Protein 3TD9 (pdb70)

InterPro domains:
  IPR028081 Leucine-binding protein domain [PF13458] (21-347)
  IPR028082 Periplasmic binding protein-like I [SSF53822] (21-358)
  IPR051010 Branched-chain amino acid transport protein [PTHR30483] (2-357)

B-factor: mean 24.93, std 7.66, range [11.03, 65.4]

Sequence (344 aa):
VVKIAVILPTGGISAFGRVWEGIQIAHEEEKPTVLGEEVELVLLDTRSEKKTEAANAAARAIDKEKVLAIIGEVASAHSLAIAPIAEENKVPVTPASTNPLVTQGRKFVSRVCFIDPFQGAAAVFAYKNLGAKRVVVFTDVEQDYSVGLSNNFFINNKFTELGGQVKRVFFRSGDQDFSAQLSVASFNNPDAIYITGYYPEIALISRQARQQLGFTGYILAGDGADAPELIEIGGEEAVEGLLFTTHYHPKAASNPVAKKKFVEEVYKEKYGKEPAALNALGYDAYVLLDAIERAGSFDREKIAEEEIRKTRNFNGASGIINIDENGDAIKSVVVNIVKNGSVDFEAVINPDDL

Structure (mmCIF, N/CA/C/O backbone):
data_3TD9
#
_entry.id   3TD9
#
_cell.length_a   86.685
_cell.length_b   91.315
_cell.length_c   90.657
_cell.angle_alpha   90.000
_cell.angle_beta   90.000
_cell.angle_gamma   90.000
#
_symmetry.space_group_name_H-M   'C 2 2 21'
#
loop_
_entity.id
_entity.type
_entity.pdbx_description
1 polymer 'Branched chain amino acid ABC transporter, periplasmic amino acid-binding protein'
2 non-polymer PHENYLALANINE
3 non-polymer 'SULFATE ION'
4 non-polymer 1,2-ETHANEDIOL
5 water water
#
loop_
_atom_site.group_PDB
_atom_site.id
_atom_site.type_symbol
_atom_site.label_atom_id
_atom_site.label_alt_id
_atom_site.label_comp_id
_atom_site.label_asym_id
_atom_site.label_entity_id
_atom_site.label_seq_id
_atom_site.pdbx_PDB_ins_code
_atom_site.Cartn_x
_atom_site.Cartn_y
_atom_site.Cartn_z
_atom_site.occupancy
_atom_site.B_iso_or_equiv
_atom_site.auth_seq_id
_atom_site.auth_comp_id
_atom_site.auth_asym_id
_atom_site.auth_atom_id
_atom_site.pdbx_PDB_model_num
ATOM 1 N N . VAL A 1 16 ? 13.148 43.173 35.851 1.00 41.06 4 VAL A N 1
ATOM 2 C CA . VAL A 1 16 ? 13.163 44.659 35.541 1.00 40.48 4 VAL A CA 1
ATOM 3 C C . VAL A 1 16 ? 13.699 44.826 34.098 1.00 38.71 4 VAL A C 1
ATOM 4 O O . VAL A 1 16 ? 13.480 45.855 33.432 1.00 39.68 4 VAL A O 1
ATOM 6 N N . VAL A 1 17 ? 14.396 43.784 33.646 1.00 36.01 21 VAL A N 1
ATOM 7 C CA . VAL A 1 17 ? 14.915 43.648 32.295 1.00 33.86 21 VAL A CA 1
ATOM 8 C C . VAL A 1 17 ? 13.774 43.216 31.336 1.00 31.87 21 VAL A C 1
ATOM 9 O O . VAL A 1 17 ? 13.208 42.144 31.483 1.00 32.10 21 VAL A O 1
ATOM 13 N N . LYS A 1 18 ? 13.444 44.049 30.362 1.00 30.22 22 LYS A N 1
ATOM 14 C CA . LYS A 1 18 ? 12.339 43.752 29.448 1.00 28.73 22 LYS A CA 1
ATOM 15 C C . LYS A 1 18 ? 12.803 43.411 28.011 1.00 26.19 22 LYS A C 1
ATOM 16 O O . LYS A 1 18 ? 13.580 44.146 27.385 1.00 24.45 22 LYS A O 1
ATOM 22 N N . ILE A 1 19 ? 12.294 42.308 27.480 1.00 23.90 23 ILE A N 1
ATOM 23 C CA . ILE A 1 19 ? 12.584 41.912 26.097 1.00 23.63 23 ILE A CA 1
ATOM 24 C C . ILE A 1 19 ? 11.291 41.885 25.311 1.00 22.56 23 ILE A C 1
ATOM 25 O O . ILE A 1 19 ? 10.406 41.148 25.680 1.00 22.64 23 ILE A O 1
ATOM 30 N N . ALA A 1 20 ? 11.164 42.725 24.276 1.00 21.87 24 ALA A N 1
ATOM 31 C CA . ALA A 1 20 ? 9.970 42.758 23.425 1.00 21.17 24 ALA A CA 1
ATOM 32 C C . ALA A 1 20 ? 9.969 41.529 22.522 1.00 20.93 24 ALA A C 1
ATOM 33 O O . ALA A 1 20 ? 10.989 41.203 21.902 1.00 21.70 24 ALA A O 1
ATOM 35 N N . VAL A 1 21 ? 8.855 40.809 22.503 1.00 19.79 25 VAL A N 1
ATOM 36 C CA . VAL A 1 21 ? 8.701 39.674 21.631 1.00 18.15 25 VAL A CA 1
ATOM 37 C C . VAL A 1 21 ? 7.624 40.095 20.654 1.00 17.74 25 VAL A C 1
ATOM 38 O O . VAL A 1 21 ? 6.461 40.264 21.040 1.00 17.07 25 VAL A O 1
ATOM 42 N N . ILE A 1 22 ? 8.038 40.332 19.405 1.00 16.89 26 ILE A N 1
ATOM 43 C CA . ILE A 1 22 ? 7.193 40.934 18.388 1.00 16.55 26 ILE A CA 1
ATOM 44 C C . ILE A 1 22 ? 6.902 39.912 17.310 1.00 16.89 26 ILE A C 1
ATOM 45 O O . ILE A 1 22 ? 7.804 39.541 16.527 1.00 17.64 26 ILE A O 1
ATOM 50 N N . LEU A 1 23 ? 5.668 39.391 17.325 1.00 16.27 27 LEU A N 1
ATOM 51 C CA . LEU A 1 23 ? 5.295 38.232 16.556 1.00 16.17 27 LEU A CA 1
ATOM 52 C C . LEU A 1 23 ? 3.894 38.353 15.983 1.00 16.07 27 LEU A C 1
ATOM 53 O O . LEU A 1 23 ? 3.035 39.033 16.566 1.00 17.11 27 LEU A O 1
ATOM 58 N N . PRO A 1 24 ? 3.622 37.646 14.860 1.00 16.36 28 PRO A N 1
ATOM 59 C CA . PRO A 1 24 ? 2.261 37.594 14.350 1.00 16.65 28 PRO A CA 1
ATOM 60 C C . PRO A 1 24 ? 1.425 36.527 15.080 1.00 17.00 28 PRO A C 1
ATOM 61 O O . PRO A 1 24 ? 1.393 35.387 14.658 1.00 17.33 28 PRO A O 1
ATOM 73 N N . THR A 1 26 ? -1.881 36.897 15.652 1.00 17.65 30 THR A N 1
ATOM 74 C CA . THR A 1 26 ? -3.127 36.870 14.907 1.00 18.00 30 THR A CA 1
ATOM 75 C C . THR A 1 26 ? -2.898 37.256 13.426 1.00 18.09 30 THR A C 1
ATOM 76 O O . THR A 1 26 ? -1.838 37.757 13.054 1.00 18.58 30 THR A O 1
ATOM 80 N N . GLY A 1 27 ? -3.930 37.038 12.615 1.00 18.76 31 GLY A N 1
ATOM 81 C CA . GLY A 1 27 ? -3.938 37.344 11.201 1.00 18.76 31 GLY A CA 1
ATOM 82 C C . GLY A 1 27 ? -3.423 36.191 10.332 1.00 18.66 31 GLY A C 1
ATOM 83 O O . GLY A 1 27 ? -3.260 35.066 10.814 1.00 19.50 31 GLY A O 1
ATOM 84 N N . GLY A 1 28 ? -3.169 36.508 9.053 1.00 18.73 32 GLY A N 1
ATOM 85 C CA . GLY A 1 28 ? -2.932 35.549 7.981 1.00 18.41 32 GLY A CA 1
ATOM 86 C C . GLY A 1 28 ? -1.808 34.545 8.189 1.00 18.10 32 GLY A C 1
ATOM 87 O O . GLY A 1 28 ? -1.883 33.392 7.680 1.00 18.52 32 GLY A O 1
ATOM 88 N N . ILE A 1 29 ? -0.765 34.942 8.913 1.00 17.19 33 ILE A N 1
ATOM 89 C CA . ILE A 1 29 ? 0.363 34.013 9.197 1.00 16.99 33 ILE A CA 1
ATOM 90 C C . ILE A 1 29 ? 0.536 33.742 10.717 1.00 17.19 33 ILE A C 1
ATOM 91 O O . ILE A 1 29 ? 1.653 33.560 11.210 1.00 17.64 33 ILE A O 1
ATOM 96 N N . SER A 1 30 ? -0.588 33.675 11.428 1.00 16.94 34 SER A N 1
ATOM 97 C CA . SER A 1 30 ? -0.626 33.499 12.875 1.00 17.04 34 SER A CA 1
ATOM 98 C C . SER A 1 30 ? 0.028 32.200 13.361 1.00 16.40 34 SER A C 1
ATOM 99 O O . SER A 1 30 ? 0.504 32.132 14.507 1.00 15.71 34 SER A O 1
ATOM 102 N N . ALA A 1 31 ? 0.079 31.190 12.499 1.00 16.31 35 ALA A N 1
ATOM 103 C CA . ALA A 1 31 ? 0.746 29.907 12.859 1.00 16.66 35 ALA A CA 1
ATOM 104 C C . ALA A 1 31 ? 2.197 30.149 13.198 1.00 17.29 35 ALA A C 1
ATOM 105 O O . ALA A 1 31 ? 2.726 29.527 14.122 1.00 18.84 35 ALA A O 1
ATOM 107 N N . PHE A 1 32 ? 2.832 31.070 12.469 1.00 16.58 36 PHE A N 1
ATOM 108 C CA . PHE A 1 32 ? 4.228 31.413 12.715 1.00 16.39 36 PHE A CA 1
ATOM 109 C C . PHE A 1 32 ? 4.456 31.997 14.098 1.00 16.26 36 PHE A C 1
ATOM 110 O O . PHE A 1 32 ? 5.403 31.620 14.761 1.00 16.04 36 PHE A O 1
ATOM 118 N N . GLY A 1 33 ? 3.607 32.926 14.530 1.00 15.43 37 GLY A N 1
ATOM 119 C CA . GLY A 1 33 ? 3.713 33.487 15.869 1.00 15.61 37 GLY A CA 1
ATOM 120 C C . GLY A 1 33 ? 3.495 32.439 16.955 1.00 15.86 37 GLY A C 1
ATOM 121 O O . GLY A 1 33 ? 4.219 32.363 17.926 1.00 17.03 37 GLY A O 1
ATOM 122 N N . ARG A 1 34 ? 2.525 31.584 16.753 1.00 14.98 38 ARG A N 1
ATOM 123 C CA . ARG A 1 34 ? 2.283 30.515 17.696 1.00 16.63 38 ARG A CA 1
ATOM 124 C C . ARG A 1 34 ? 3.526 29.656 17.856 1.00 15.48 38 ARG A C 1
ATOM 125 O O . ARG A 1 34 ? 3.996 29.383 18.965 1.00 16.07 38 ARG A O 1
ATOM 146 N N . VAL A 1 36 ? 6.796 30.158 17.093 1.00 16.56 40 VAL A N 1
ATOM 147 C CA . VAL A 1 36 ? 7.929 30.827 17.738 1.00 16.66 40 VAL A CA 1
ATOM 148 C C . VAL A 1 36 ? 7.686 31.046 19.237 1.00 16.68 40 VAL A C 1
ATOM 149 O O . VAL A 1 36 ? 8.558 30.802 20.065 1.00 16.90 40 VAL A O 1
ATOM 153 N N . TRP A 1 37 ? 6.476 31.459 19.593 1.00 17.86 41 TRP A N 1
ATOM 154 C CA . TRP A 1 37 ? 6.152 31.752 20.976 1.00 17.30 41 TRP A CA 1
ATOM 155 C C . TRP A 1 37 ? 6.298 30.485 21.845 1.00 17.79 41 TRP A C 1
ATOM 156 O O . TRP A 1 37 ? 6.793 30.547 22.970 1.00 16.56 41 TRP A O 1
ATOM 167 N N . GLU A 1 38 ? 5.829 29.355 21.338 1.00 18.17 42 GLU A N 1
ATOM 168 C CA . GLU A 1 38 ? 5.968 28.100 22.057 1.00 18.23 42 GLU A CA 1
ATOM 169 C C . GLU A 1 38 ? 7.429 27.837 22.388 1.00 18.54 42 GLU A C 1
ATOM 170 O O . GLU A 1 38 ? 7.750 27.460 23.526 1.00 19.76 42 GLU A O 1
ATOM 176 N N . GLY A 1 39 ? 8.331 28.043 21.432 1.00 18.19 43 GLY A N 1
ATOM 177 C CA . GLY A 1 39 ? 9.738 27.846 21.694 1.00 18.42 43 GLY A CA 1
ATOM 178 C C . GLY A 1 39 ? 10.343 28.866 22.649 1.00 19.14 43 GLY A C 1
ATOM 179 O O . GLY A 1 39 ? 11.133 28.499 23.529 1.00 19.90 43 GLY A O 1
ATOM 180 N N . ILE A 1 40 ? 10.001 30.150 22.482 1.00 19.26 44 ILE A N 1
ATOM 181 C CA . ILE A 1 40 ? 10.445 31.206 23.421 1.00 19.05 44 ILE A CA 1
ATOM 182 C C . ILE A 1 40 ? 9.991 30.912 24.869 1.00 20.42 44 ILE A C 1
ATOM 183 O O . ILE A 1 40 ? 10.763 31.052 25.800 1.00 21.17 44 ILE A O 1
ATOM 188 N N . GLN A 1 41 ? 8.746 30.491 25.040 1.00 20.97 45 GLN A N 1
ATOM 189 C CA . GLN A 1 41 ? 8.200 30.162 26.351 1.00 21.93 45 GLN A CA 1
ATOM 190 C C . GLN A 1 41 ? 8.994 29.021 27.031 1.00 22.48 45 GLN A C 1
ATOM 191 O O . GLN A 1 41 ? 9.292 29.121 28.220 1.00 21.88 45 GLN A O 1
ATOM 197 N N . ILE A 1 42 ? 9.309 27.953 26.287 1.00 20.40 46 ILE A N 1
ATOM 198 C CA . ILE A 1 42 ? 10.193 26.898 26.780 1.00 20.12 46 ILE A CA 1
ATOM 199 C C . ILE A 1 42 ? 11.574 27.400 27.206 1.00 19.74 46 ILE A C 1
ATOM 200 O O . ILE A 1 42 ? 12.076 27.034 28.293 1.00 20.08 46 ILE A O 1
ATOM 205 N N . ALA A 1 43 ? 12.200 28.228 26.375 1.00 18.96 47 ALA A N 1
ATOM 206 C CA . ALA A 1 43 ? 13.489 28.821 26.740 1.00 19.12 47 ALA A CA 1
ATOM 207 C C . ALA A 1 43 ? 13.403 29.685 27.997 1.00 19.81 47 ALA A C 1
ATOM 208 O O . ALA A 1 43 ? 14.252 29.587 28.882 1.00 20.07 47 ALA A O 1
ATOM 210 N N . HIS A 1 44 ? 12.392 30.552 28.069 1.00 20.60 48 HIS A N 1
ATOM 211 C CA . HIS A 1 44 ? 12.254 31.448 29.196 1.00 21.56 48 HIS A CA 1
ATOM 212 C C . HIS A 1 44 ? 11.971 30.684 30.519 1.00 22.25 48 HIS A C 1
ATOM 213 O O . HIS A 1 44 ? 12.440 31.114 31.581 1.00 21.74 48 HIS A O 1
ATOM 220 N N . GLU A 1 45 ? 11.235 29.570 30.453 1.00 22.02 49 GLU A N 1
ATOM 221 C CA A GLU A 1 45 ? 10.968 28.772 31.653 0.50 23.19 49 GLU A CA 1
ATOM 222 C CA B GLU A 1 45 ? 10.967 28.749 31.628 0.50 22.89 49 GLU A CA 1
ATOM 223 C C . GLU A 1 45 ? 12.285 28.141 32.109 1.00 23.53 49 GLU A C 1
ATOM 224 O O . GLU A 1 45 ? 12.556 28.045 33.311 1.00 24.42 49 GLU A O 1
ATOM 235 N N . GLU A 1 46 ? 13.103 27.727 31.150 1.00 23.02 50 GLU A N 1
ATOM 236 C CA . GLU A 1 46 ? 14.389 27.124 31.430 1.00 23.95 50 GLU A CA 1
ATOM 237 C C . GLU A 1 46 ? 15.385 28.134 32.007 1.00 23.39 50 GLU A C 1
ATOM 238 O O . GLU A 1 46 ? 16.132 27.787 32.920 1.00 24.91 50 GLU A O 1
ATOM 244 N N . LYS A 1 47 ? 15.387 29.355 31.476 1.00 22.52 51 LYS A N 1
ATOM 245 C CA . LYS A 1 47 ? 16.344 30.410 31.858 1.00 22.31 51 LYS A CA 1
ATOM 246 C C . LYS A 1 47 ? 15.615 31.739 31.992 1.00 22.35 51 LYS A C 1
ATOM 247 O O . LYS A 1 47 ? 15.658 32.582 31.103 1.00 20.50 51 LYS A O 1
ATOM 253 N N . PRO A 1 48 ? 14.916 31.916 33.117 1.00 23.26 52 PRO A N 1
ATOM 254 C CA . PRO A 1 48 ? 14.084 33.098 33.346 1.00 23.51 52 PRO A CA 1
ATOM 255 C C . PRO A 1 48 ? 14.847 34.308 33.846 1.00 23.65 52 PRO A C 1
ATOM 256 O O . PRO A 1 48 ? 14.267 35.369 33.966 1.00 23.11 52 PRO A O 1
ATOM 260 N N . THR A 1 49 ? 16.119 34.147 34.157 1.00 24.48 53 THR A N 1
ATOM 261 C CA . THR A 1 49 ? 16.929 35.251 34.658 1.00 25.33 53 THR A CA 1
ATOM 262 C C . THR A 1 49 ? 18.246 35.360 33.881 1.00 25.70 53 THR A C 1
ATOM 263 O O . THR A 1 49 ? 18.705 34.393 33.274 1.00 25.66 53 THR A O 1
ATOM 267 N N . VAL A 1 50 ? 18.856 36.540 33.921 1.00 26.17 54 VAL A N 1
ATOM 268 C CA . VAL A 1 50 ? 20.154 36.767 33.318 1.00 26.35 54 VAL A CA 1
ATOM 269 C C . VAL A 1 50 ? 20.892 37.842 34.115 1.00 27.26 54 VAL A C 1
ATOM 270 O O . VAL A 1 50 ? 20.318 38.882 34.452 1.00 26.12 54 VAL A O 1
ATOM 274 N N . LEU A 1 51 ? 22.167 37.578 34.386 1.00 28.42 55 LEU A N 1
ATOM 275 C CA . LEU A 1 51 ? 22.991 38.447 35.234 1.00 30.12 55 LEU A CA 1
ATOM 276 C C . LEU A 1 51 ? 22.291 38.695 36.576 1.00 31.09 55 LEU A C 1
ATOM 277 O O . LEU A 1 51 ? 22.388 39.780 37.163 1.00 32.02 55 LEU A O 1
ATOM 282 N N . GLY A 1 52 ? 21.607 37.667 37.072 1.00 31.98 56 GLY A N 1
ATOM 283 C CA . GLY A 1 52 ? 20.959 37.714 38.371 1.00 32.99 56 GLY A CA 1
ATOM 284 C C . GLY A 1 52 ? 19.653 38.492 38.383 1.00 33.33 56 GLY A C 1
ATOM 285 O O . GLY A 1 52 ? 19.078 38.689 39.445 1.00 33.74 56 GLY A O 1
ATOM 286 N N . GLU A 1 53 ? 19.187 38.957 37.224 1.00 32.83 57 GLU A N 1
ATOM 287 C CA . GLU A 1 53 ? 17.955 39.737 37.137 1.00 33.16 57 GLU A CA 1
ATOM 288 C C . GLU A 1 53 ? 16.845 38.976 36.404 1.00 31.66 57 GLU A C 1
ATOM 289 O O . GLU A 1 53 ? 17.095 38.210 35.473 1.00 31.58 57 GLU A O 1
ATOM 295 N N . GLU A 1 54 ? 15.612 39.206 36.813 1.00 31.22 58 GLU A N 1
ATOM 296 C CA . GLU A 1 54 ? 14.454 38.553 36.198 1.00 30.04 58 GLU A CA 1
ATOM 297 C C . GLU A 1 54 ? 14.239 39.135 34.789 1.00 28.27 58 GLU A C 1
ATOM 298 O O . GLU A 1 54 ? 14.309 40.353 34.588 1.00 27.54 58 GLU A O 1
ATOM 301 N N . VAL A 1 55 ? 14.000 38.262 33.814 1.00 26.22 59 VAL A N 1
ATOM 302 C CA . VAL A 1 55 ? 13.723 38.699 32.449 1.00 25.23 59 VAL A CA 1
ATOM 303 C C . VAL A 1 55 ? 12.218 38.717 32.269 1.00 25.33 59 VAL A C 1
ATOM 304 O O . VAL A 1 55 ? 11.555 37.711 32.505 1.00 25.36 59 VAL A O 1
ATOM 308 N N . GLU A 1 56 ? 11.689 39.864 31.861 1.00 25.12 60 GLU A N 1
ATOM 309 C CA . GLU A 1 56 ? 10.292 39.981 31.522 1.00 25.29 60 GLU A CA 1
ATOM 310 C C . GLU A 1 56 ? 10.111 40.037 30.022 1.00 24.40 60 GLU A C 1
ATOM 311 O O . GLU A 1 56 ? 10.741 40.837 29.323 1.00 24.44 60 GLU A O 1
ATOM 317 N N . LEU A 1 57 ? 9.237 39.176 29.528 1.00 23.49 61 LEU A N 1
ATOM 318 C CA . LEU A 1 57 ? 8.867 39.208 28.126 1.00 23.69 61 LEU A CA 1
ATOM 319 C C . LEU A 1 57 ? 7.674 40.130 27.947 1.00 23.35 61 LEU A C 1
ATOM 320 O O . LEU A 1 57 ? 6.720 40.093 28.738 1.00 24.05 61 LEU A O 1
ATOM 325 N N . VAL A 1 58 ? 7.755 40.969 26.928 1.00 23.68 62 VAL A N 1
ATOM 326 C CA . VAL A 1 58 ? 6.677 41.874 26.533 1.00 24.19 62 VAL A CA 1
ATOM 327 C C . VAL A 1 58 ? 6.206 41.381 25.156 1.00 22.70 62 VAL A C 1
ATOM 328 O O . VAL A 1 58 ? 6.860 41.685 24.134 1.00 23.14 62 VAL A O 1
ATOM 332 N N . LEU A 1 59 ? 5.142 40.578 25.130 1.00 21.78 63 LEU A N 1
ATOM 333 C CA . LEU A 1 59 ? 4.583 40.029 23.889 1.00 20.82 63 LEU A CA 1
ATOM 334 C C . LEU A 1 59 ? 3.732 41.111 23.211 1.00 20.83 63 LEU A C 1
ATOM 335 O O . LEU A 1 59 ? 2.807 41.650 23.831 1.00 19.63 63 LEU A O 1
ATOM 340 N N . LEU A 1 60 ? 4.060 41.401 21.959 1.00 19.98 64 LEU A N 1
ATOM 341 C CA . LEU A 1 60 ? 3.392 42.409 21.151 1.00 19.26 64 LEU A CA 1
ATOM 342 C C . LEU A 1 60 ? 2.978 41.758 19.844 1.00 18.42 64 LEU A C 1
ATOM 343 O O . LEU A 1 60 ? 3.819 41.258 19.090 1.00 17.10 64 LEU A O 1
ATOM 348 N N . ASP A 1 61 ? 1.679 41.756 19.578 1.00 17.17 65 ASP A N 1
ATOM 349 C CA . ASP A 1 61 ? 1.111 41.100 18.420 1.00 16.90 65 ASP A CA 1
ATOM 350 C C . ASP A 1 61 ? 1.161 42.029 17.220 1.00 17.63 65 ASP A C 1
ATOM 351 O O . ASP A 1 61 ? 0.587 43.135 17.271 1.00 18.79 65 ASP A O 1
ATOM 356 N N . THR A 1 62 ? 1.752 41.558 16.125 1.00 16.61 66 THR A N 1
ATOM 357 C CA . THR A 1 62 ? 1.828 42.342 14.855 1.00 16.89 66 THR A CA 1
ATOM 358 C C . THR A 1 62 ? 0.587 42.185 13.987 1.00 17.27 66 THR A C 1
ATOM 359 O O . THR A 1 62 ? 0.414 42.900 12.989 1.00 17.15 66 THR A O 1
ATOM 363 N N . ARG A 1 63 ? -0.283 41.249 14.365 1.00 16.29 67 ARG A N 1
ATOM 364 C CA . ARG A 1 63 ? -1.482 40.955 13.598 1.00 16.95 67 ARG A CA 1
ATOM 365 C C . ARG A 1 63 ? -1.185 40.607 12.142 1.00 16.68 67 ARG A C 1
ATOM 366 O O . ARG A 1 63 ? -2.057 40.745 11.297 1.00 16.82 67 ARG A O 1
ATOM 374 N N . SER A 1 64 ? 0.018 40.102 11.852 1.00 16.71 68 SER A N 1
ATOM 375 C CA . SER A 1 64 ? 0.413 39.780 10.482 1.00 17.25 68 SER A CA 1
ATOM 376 C C . SER A 1 64 ? 0.360 41.004 9.545 1.00 18.03 68 SER A C 1
ATOM 377 O O . SER A 1 64 ? 0.144 40.844 8.348 1.00 16.80 68 SER A O 1
ATOM 380 N N . GLU A 1 65 ? 0.583 42.206 10.091 1.00 18.92 69 GLU A N 1
ATOM 381 C CA . GLU A 1 65 ? 0.532 43.450 9.322 1.00 20.06 69 GLU A CA 1
ATOM 382 C C . GLU A 1 65 ? 1.860 44.228 9.423 1.00 19.70 69 GLU A C 1
ATOM 383 O O . GLU A 1 65 ? 2.470 44.311 10.493 1.00 18.75 69 GLU A O 1
ATOM 389 N N . LYS A 1 66 ? 2.284 44.802 8.302 1.00 19.53 70 LYS A N 1
ATOM 390 C CA A LYS A 1 66 ? 3.466 45.656 8.235 0.50 19.98 70 LYS A CA 1
ATOM 391 C CA B LYS A 1 66 ? 3.492 45.628 8.283 0.50 19.80 70 LYS A CA 1
ATOM 392 C C . LYS A 1 66 ? 3.300 46.873 9.170 1.00 19.64 70 LYS A C 1
ATOM 393 O O . LYS A 1 66 ? 4.197 47.197 9.949 1.00 19.36 70 LYS A O 1
ATOM 404 N N . THR A 1 67 ? 2.142 47.555 9.075 1.00 20.16 71 THR A N 1
ATOM 405 C CA . THR A 1 67 ? 1.894 48.786 9.860 1.00 20.85 71 THR A CA 1
ATOM 406 C C . THR A 1 67 ? 1.966 48.481 11.344 1.00 21.17 71 THR A C 1
ATOM 407 O O . THR A 1 67 ? 2.594 49.190 12.093 1.00 21.28 71 THR A O 1
ATOM 411 N N . GLU A 1 68 ? 1.330 47.404 11.764 1.00 20.36 72 GLU A N 1
ATOM 412 C CA . GLU A 1 68 ? 1.294 47.074 13.188 1.00 21.68 72 GLU A CA 1
ATOM 413 C C . GLU A 1 68 ? 2.619 46.502 13.732 1.00 20.23 72 GLU A C 1
ATOM 414 O O . GLU A 1 68 ? 2.936 46.712 14.890 1.00 19.84 72 GLU A O 1
ATOM 420 N N . ALA A 1 69 ? 3.403 45.824 12.890 1.00 18.91 73 ALA A N 1
ATOM 421 C CA . ALA A 1 69 ? 4.753 45.423 13.271 1.00 18.27 73 ALA A CA 1
ATOM 422 C C . ALA A 1 69 ? 5.543 46.683 13.565 1.00 18.83 73 ALA A C 1
ATOM 423 O O . ALA A 1 69 ? 6.225 46.779 14.588 1.00 18.24 73 ALA A O 1
ATOM 425 N N . ALA A 1 70 ? 5.448 47.660 12.654 1.00 19.73 74 ALA A N 1
ATOM 426 C CA . ALA A 1 70 ? 6.187 48.908 12.787 1.00 20.44 74 ALA A CA 1
ATOM 427 C C . ALA A 1 70 ? 5.722 49.618 14.042 1.00 20.98 74 ALA A C 1
ATOM 428 O O . ALA A 1 70 ? 6.541 50.081 14.812 1.00 22.31 74 ALA A O 1
ATOM 430 N N . ASN A 1 71 ? 4.405 49.725 14.228 1.00 20.87 75 ASN A N 1
ATOM 431 C CA . ASN A 1 71 ? 3.855 50.349 15.441 1.00 20.66 75 ASN A CA 1
ATOM 432 C C . ASN A 1 71 ? 4.327 49.684 16.737 1.00 20.58 75 ASN A C 1
ATOM 433 O O . ASN A 1 71 ? 4.716 50.359 17.661 1.00 20.20 75 ASN A O 1
ATOM 438 N N . ALA A 1 72 ? 4.298 48.357 16.774 1.00 20.37 76 ALA A N 1
ATOM 439 C CA . ALA A 1 72 ? 4.738 47.589 17.941 1.00 20.24 76 ALA A CA 1
ATOM 440 C C . ALA A 1 72 ? 6.205 47.891 18.298 1.00 19.82 76 ALA A C 1
ATOM 441 O O . ALA A 1 72 ? 6.545 48.125 19.461 1.00 20.23 76 ALA A O 1
ATOM 443 N N . ALA A 1 73 ? 7.067 47.894 17.301 1.00 19.44 77 ALA A N 1
ATOM 444 C CA . ALA A 1 73 ? 8.484 48.195 17.537 1.00 19.84 77 ALA A CA 1
ATOM 445 C C . ALA A 1 73 ? 8.659 49.643 18.041 1.00 21.69 77 ALA A C 1
ATOM 446 O O . ALA A 1 73 ? 9.440 49.899 18.985 1.00 21.96 77 ALA A O 1
ATOM 448 N N . ALA A 1 74 ? 7.914 50.572 17.437 1.00 21.72 78 ALA A N 1
ATOM 449 C CA . ALA A 1 74 ? 7.984 51.976 17.849 1.00 23.77 78 ALA A CA 1
ATOM 450 C C . ALA A 1 74 ? 7.584 52.075 19.330 1.00 24.08 78 ALA A C 1
ATOM 451 O O . ALA A 1 74 ? 8.275 52.712 20.116 1.00 24.54 78 ALA A O 1
ATOM 453 N N . ARG A 1 75 ? 6.503 51.389 19.719 1.00 25.01 79 ARG A N 1
ATOM 454 C CA . ARG A 1 75 ? 6.035 51.415 21.132 1.00 25.92 79 ARG A CA 1
ATOM 455 C C . ARG A 1 75 ? 6.978 50.693 22.106 1.00 25.29 79 ARG A C 1
ATOM 456 O O . ARG A 1 75 ? 7.201 51.154 23.220 1.00 26.07 79 ARG A O 1
ATOM 464 N N . ALA A 1 76 ? 7.521 49.573 21.686 1.00 24.12 80 ALA A N 1
ATOM 465 C CA . ALA A 1 76 ? 8.504 48.829 22.480 1.00 25.04 80 ALA A CA 1
ATOM 466 C C . ALA A 1 76 ? 9.689 49.715 22.853 1.00 25.82 80 ALA A C 1
ATOM 467 O O . ALA A 1 76 ? 10.186 49.665 23.972 1.00 26.99 80 ALA A O 1
ATOM 469 N N . ILE A 1 77 ? 10.132 50.516 21.905 1.00 26.40 81 ILE A N 1
ATOM 470 C CA . ILE A 1 77 ? 11.271 51.381 22.133 1.00 28.08 81 ILE A CA 1
ATOM 471 C C . ILE A 1 77 ? 10.847 52.667 22.833 1.00 29.85 81 ILE A C 1
ATOM 472 O O . ILE A 1 77 ? 11.416 52.994 23.857 1.00 30.48 81 ILE A O 1
ATOM 477 N N . ASP A 1 78 ? 9.812 53.356 22.339 1.00 30.81 82 ASP A N 1
ATOM 478 C CA . ASP A 1 78 ? 9.453 54.681 22.893 1.00 32.34 82 ASP A CA 1
ATOM 479 C C . ASP A 1 78 ? 8.792 54.622 24.263 1.00 32.18 82 ASP A C 1
ATOM 480 O O . ASP A 1 78 ? 9.037 55.458 25.098 1.00 32.96 82 ASP A O 1
ATOM 485 N N . LYS A 1 79 ? 7.918 53.652 24.455 1.00 31.32 83 LYS A N 1
ATOM 486 C CA . LYS A 1 79 ? 7.072 53.558 25.623 1.00 32.17 83 LYS A CA 1
ATOM 487 C C . LYS A 1 79 ? 7.575 52.502 26.594 1.00 31.14 83 LYS A C 1
ATOM 488 O O . LYS A 1 79 ? 7.679 52.769 27.779 1.00 30.49 83 LYS A O 1
ATOM 494 N N . GLU A 1 80 ? 7.879 51.297 26.111 1.00 30.21 84 GLU A N 1
ATOM 495 C CA . GLU A 1 80 ? 8.217 50.203 27.022 1.00 30.07 84 GLU A CA 1
ATOM 496 C C . GLU A 1 80 ? 9.672 50.198 27.468 1.00 30.49 84 GLU A C 1
ATOM 497 O O . GLU A 1 80 ? 10.014 49.541 28.447 1.00 30.67 84 GLU A O 1
ATOM 503 N N . LYS A 1 81 ? 10.523 50.896 26.718 1.00 30.65 85 LYS A N 1
ATOM 504 C CA . LYS A 1 81 ? 11.957 51.045 27.023 1.00 31.12 85 LYS A CA 1
ATOM 505 C C . LYS A 1 81 ? 12.666 49.719 27.094 1.00 28.81 85 LYS A C 1
ATOM 506 O O . LYS A 1 81 ? 13.456 49.499 28.003 1.00 28.63 85 LYS A O 1
ATOM 512 N N . VAL A 1 82 ? 12.394 48.839 26.138 1.00 25.99 86 VAL A N 1
ATOM 513 C CA . VAL A 1 82 ? 12.943 47.488 26.232 1.00 24.09 86 VAL A CA 1
ATOM 514 C C . VAL A 1 82 ? 14.463 47.461 26.047 1.00 24.39 86 VAL A C 1
ATOM 515 O O . VAL A 1 82 ? 15.047 48.353 25.418 1.00 24.20 86 VAL A O 1
ATOM 519 N N . LEU A 1 83 ? 15.090 46.426 26.586 1.00 23.04 87 LEU A N 1
ATOM 520 C CA . LEU A 1 83 ? 16.525 46.217 26.375 1.00 24.15 87 LEU A CA 1
ATOM 521 C C . LEU A 1 83 ? 16.805 45.669 24.959 1.00 23.38 87 LEU A C 1
ATOM 522 O O . LEU A 1 83 ? 17.813 45.985 24.345 1.00 23.60 87 LEU A O 1
ATOM 527 N N . ALA A 1 84 ? 15.932 44.781 24.478 1.00 21.84 88 ALA A N 1
ATOM 528 C CA . ALA A 1 84 ? 16.164 44.069 23.253 1.00 20.27 88 ALA A CA 1
ATOM 529 C C . ALA A 1 84 ? 14.826 43.618 22.671 1.00 19.54 88 ALA A C 1
ATOM 530 O O . ALA A 1 84 ? 13.782 43.696 23.329 1.00 19.07 88 ALA A O 1
ATOM 532 N N . ILE A 1 85 ? 14.873 43.193 21.412 1.00 18.30 89 ILE A N 1
ATOM 533 C CA . ILE A 1 85 ? 13.708 42.741 20.673 1.00 18.20 89 ILE A CA 1
ATOM 534 C C . ILE A 1 85 ? 14.001 41.366 20.098 1.00 17.09 89 ILE A C 1
ATOM 535 O O . ILE A 1 85 ? 15.074 41.143 19.550 1.00 18.39 89 ILE A O 1
ATOM 540 N N . ILE A 1 86 ? 13.074 40.445 20.275 1.00 17.47 90 ILE A N 1
ATOM 541 C CA . ILE A 1 86 ? 13.073 39.173 19.526 1.00 17.31 90 ILE A CA 1
ATOM 542 C C . ILE A 1 86 ? 11.899 39.234 18.571 1.00 17.77 90 ILE A C 1
ATOM 543 O O . ILE A 1 86 ? 10.781 39.453 18.998 1.00 17.68 90 ILE A O 1
ATOM 548 N N . GLY A 1 87 ? 12.178 39.063 17.280 1.00 18.75 91 GLY A N 1
ATOM 549 C CA . GLY A 1 87 ? 11.178 39.103 16.225 1.00 18.96 91 GLY A CA 1
ATOM 550 C C . GLY A 1 87 ? 11.759 39.696 14.953 1.00 19.62 91 GLY A C 1
ATOM 551 O O . GLY A 1 87 ? 12.947 40.029 14.940 1.00 18.52 91 GLY A O 1
ATOM 552 N N . GLU A 1 88 ? 10.976 39.800 13.863 1.00 19.47 92 GLU A N 1
ATOM 553 C CA . GLU A 1 88 ? 9.705 39.139 13.685 1.00 19.40 92 GLU A CA 1
ATOM 554 C C . GLU A 1 88 ? 9.978 37.816 12.970 1.00 19.64 92 GLU A C 1
ATOM 555 O O . GLU A 1 88 ? 11.049 37.195 13.199 1.00 20.62 92 GLU A O 1
ATOM 561 N N . VAL A 1 89 ? 9.008 37.325 12.185 1.00 18.55 93 VAL A N 1
ATOM 562 C CA . VAL A 1 89 ? 9.180 36.088 11.410 1.00 18.02 93 VAL A CA 1
ATOM 563 C C . VAL A 1 89 ? 9.199 36.400 9.929 1.00 17.32 93 VAL A C 1
ATOM 564 O O . VAL A 1 89 ? 10.166 36.045 9.249 1.00 15.67 93 VAL A O 1
ATOM 568 N N . ALA A 1 90 ? 8.141 37.046 9.419 1.00 17.02 94 ALA A N 1
ATOM 569 C CA . ALA A 1 90 ? 8.124 37.466 8.025 1.00 16.74 94 ALA A CA 1
ATOM 570 C C . ALA A 1 90 ? 9.173 38.548 7.781 1.00 16.89 94 ALA A C 1
ATOM 571 O O . ALA A 1 90 ? 9.235 39.549 8.501 1.00 16.98 94 ALA A O 1
ATOM 573 N N . SER A 1 91 ? 9.992 38.354 6.747 1.00 16.46 95 SER A N 1
ATOM 574 C CA . SER A 1 91 ? 11.011 39.325 6.399 1.00 16.41 95 SER A CA 1
ATOM 575 C C . SER A 1 91 ? 10.448 40.727 6.190 1.00 16.75 95 SER A C 1
ATOM 576 O O . SER A 1 91 ? 11.048 41.715 6.649 1.00 17.11 95 SER A O 1
ATOM 579 N N . ALA A 1 92 ? 9.301 40.840 5.521 1.00 16.95 96 ALA A N 1
ATOM 580 C CA . ALA A 1 92 ? 8.661 42.149 5.397 1.00 17.46 96 ALA A CA 1
ATOM 581 C C . ALA A 1 92 ? 8.468 42.807 6.759 1.00 17.97 96 ALA A C 1
ATOM 582 O O . ALA A 1 92 ? 8.689 44.002 6.893 1.00 17.22 96 ALA A O 1
ATOM 584 N N . HIS A 1 93 ? 8.042 42.039 7.760 1.00 17.49 97 HIS A N 1
ATOM 585 C CA . HIS A 1 93 ? 7.751 42.615 9.085 1.00 17.24 97 HIS A CA 1
ATOM 586 C C . HIS A 1 93 ? 9.061 42.921 9.840 1.00 17.55 97 HIS A C 1
ATOM 587 O O . HIS A 1 93 ? 9.171 43.960 10.483 1.00 17.76 97 HIS A O 1
ATOM 594 N N . SER A 1 94 ? 10.066 42.051 9.704 1.00 17.37 98 SER A N 1
ATOM 595 C CA . SER A 1 94 ? 11.389 42.309 10.312 1.00 17.84 98 SER A CA 1
ATOM 596 C C . SER A 1 94 ? 12.038 43.503 9.658 1.00 18.57 98 SER A C 1
ATOM 597 O O . SER A 1 94 ? 12.730 44.279 10.318 1.00 18.78 98 SER A O 1
ATOM 600 N N . LEU A 1 95 ? 11.823 43.670 8.359 1.00 19.37 99 LEU A N 1
ATOM 601 C CA . LEU A 1 95 ? 12.338 44.864 7.641 1.00 19.92 99 LEU A CA 1
ATOM 602 C C . LEU A 1 95 ? 11.652 46.150 8.055 1.00 20.97 99 LEU A C 1
ATOM 603 O O . LEU A 1 95 ? 12.249 47.213 7.935 1.00 21.37 99 LEU A O 1
ATOM 608 N N . ALA A 1 96 ? 10.397 46.075 8.499 1.00 21.16 100 ALA A N 1
ATOM 609 C CA . ALA A 1 96 ? 9.683 47.254 8.997 1.00 21.47 100 ALA A CA 1
ATOM 610 C C . ALA A 1 96 ? 10.284 47.679 10.315 1.00 22.11 100 ALA A C 1
ATOM 611 O O . ALA A 1 96 ? 10.410 48.888 10.605 1.00 22.22 100 ALA A O 1
ATOM 613 N N . ILE A 1 97 ? 10.716 46.708 11.116 1.00 20.88 101 ILE A N 1
ATOM 614 C CA . ILE A 1 97 ? 11.188 47.057 12.454 1.00 21.22 101 ILE A CA 1
ATOM 615 C C . ILE A 1 97 ? 12.691 47.179 12.642 1.00 20.02 101 ILE A C 1
ATOM 616 O O . ILE A 1 97 ? 13.133 47.914 13.544 1.00 18.85 101 ILE A O 1
ATOM 621 N N . ALA A 1 98 ? 13.480 46.478 11.826 1.00 19.09 102 ALA A N 1
ATOM 622 C CA . ALA A 1 98 ? 14.966 46.548 11.915 1.00 19.31 102 ALA A CA 1
ATOM 623 C C . ALA A 1 98 ? 15.483 47.993 11.896 1.00 20.26 102 ALA A C 1
ATOM 624 O O . ALA A 1 98 ? 16.324 48.343 12.682 1.00 19.61 102 ALA A O 1
ATOM 626 N N . PRO A 1 99 ? 14.937 48.861 11.028 1.00 22.03 103 PRO A N 1
ATOM 627 C CA . PRO A 1 99 ? 15.489 50.226 11.103 1.00 22.55 103 PRO A CA 1
ATOM 628 C C . PRO A 1 99 ? 15.184 50.918 12.414 1.00 22.80 103 PRO A C 1
ATOM 629 O O . PRO A 1 99 ? 15.993 51.719 12.883 1.00 22.83 103 PRO A O 1
ATOM 633 N N . ILE A 1 100 ? 14.037 50.600 13.015 1.00 22.17 104 ILE A N 1
ATOM 634 C CA . ILE A 1 100 ? 13.652 51.202 14.281 1.00 22.29 104 ILE A CA 1
ATOM 635 C C . ILE A 1 100 ? 14.586 50.770 15.424 1.00 21.78 104 ILE A C 1
ATOM 636 O O . ILE A 1 100 ? 14.949 51.576 16.308 1.00 22.30 104 ILE A O 1
ATOM 641 N N . ALA A 1 101 ? 14.934 49.488 15.420 1.00 19.70 105 ALA A N 1
ATOM 642 C CA . ALA A 1 101 ? 15.869 48.910 16.371 1.00 19.52 105 ALA A CA 1
ATOM 643 C C . ALA A 1 101 ? 17.230 49.577 16.178 1.00 19.88 105 ALA A C 1
ATOM 644 O O . ALA A 1 101 ? 17.826 50.030 17.151 1.00 21.46 105 ALA A O 1
ATOM 646 N N . GLU A 1 102 ? 17.695 49.672 14.941 1.00 20.47 106 GLU A N 1
ATOM 647 C CA . GLU A 1 102 ? 19.034 50.223 14.653 1.00 21.46 106 GLU A CA 1
ATOM 648 C C . GLU A 1 102 ? 19.164 51.683 15.047 1.00 22.96 106 GLU A C 1
ATOM 649 O O . GLU A 1 102 ? 20.151 52.074 15.651 1.00 22.68 106 GLU A O 1
ATOM 655 N N . GLU A 1 103 ? 18.161 52.487 14.690 1.00 23.64 107 GLU A N 1
ATOM 656 C CA . GLU A 1 103 ? 18.166 53.933 14.961 1.00 24.82 107 GLU A CA 1
ATOM 657 C C . GLU A 1 103 ? 18.247 54.196 16.441 1.00 24.70 107 GLU A C 1
ATOM 658 O O . GLU A 1 103 ? 18.802 55.195 16.877 1.00 24.72 107 GLU A O 1
ATOM 664 N N . ASN A 1 104 ? 17.637 53.314 17.223 1.00 23.81 108 ASN A N 1
ATOM 665 C CA . ASN A 1 104 ? 17.602 53.458 18.664 1.00 24.28 108 ASN A CA 1
ATOM 666 C C . ASN A 1 104 ? 18.605 52.561 19.404 1.00 23.69 108 ASN A C 1
ATOM 667 O O . ASN A 1 104 ? 18.594 52.508 20.626 1.00 23.97 108 ASN A O 1
ATOM 672 N N . LYS A 1 105 ? 19.509 51.922 18.673 1.00 23.74 109 LYS A N 1
ATOM 673 C CA . LYS A 1 105 ? 20.558 51.066 19.283 1.00 24.26 109 LYS A CA 1
ATOM 674 C C . LYS A 1 105 ? 19.981 50.036 20.235 1.00 23.09 109 LYS A C 1
ATOM 675 O O . LYS A 1 105 ? 20.429 49.888 21.374 1.00 23.87 109 LYS A O 1
ATOM 681 N N . VAL A 1 106 ? 18.948 49.342 19.782 1.00 22.58 110 VAL A N 1
ATOM 682 C CA . VAL A 1 106 ? 18.312 48.329 20.583 1.00 21.20 110 VAL A CA 1
ATOM 683 C C . VAL A 1 106 ? 18.609 47.002 19.886 1.00 20.89 110 VAL A C 1
ATOM 684 O O . VAL A 1 106 ? 18.244 46.810 18.726 1.00 20.79 110 VAL A O 1
ATOM 688 N N . PRO A 1 107 ? 19.290 46.088 20.581 1.00 21.14 111 PRO A N 1
ATOM 689 C CA . PRO A 1 107 ? 19.652 44.826 19.932 1.00 20.63 111 PRO A CA 1
ATOM 690 C C . PRO A 1 107 ? 18.401 44.057 19.515 1.00 20.01 111 PRO A C 1
ATOM 691 O O . PRO A 1 107 ? 17.429 44.015 20.278 1.00 19.51 111 PRO A O 1
ATOM 703 N N . VAL A 1 109 ? 17.136 40.286 17.579 1.00 18.15 113 VAL A N 1
ATOM 704 C CA . VAL A 1 109 ? 17.448 38.993 17.039 1.00 17.54 113 VAL A CA 1
ATOM 705 C C . VAL A 1 109 ? 16.164 38.434 16.429 1.00 16.72 113 VAL A C 1
ATOM 706 O O . VAL A 1 109 ? 15.157 38.198 17.133 1.00 15.47 113 VAL A O 1
ATOM 710 N N . THR A 1 110 ? 16.175 38.257 15.114 1.00 16.97 114 THR A N 1
ATOM 711 C CA . THR A 1 110 ? 15.066 37.556 14.472 1.00 16.66 114 THR A CA 1
ATOM 712 C C . THR A 1 110 ? 15.312 36.034 14.532 1.00 17.12 114 THR A C 1
ATOM 713 O O . THR A 1 110 ? 16.404 35.563 14.207 1.00 17.86 114 THR A O 1
ATOM 717 N N . PRO A 1 111 ? 14.305 35.267 14.960 1.00 16.97 115 PRO A N 1
ATOM 718 C CA . PRO A 1 111 ? 14.458 33.816 14.903 1.00 16.93 115 PRO A CA 1
ATOM 719 C C . PRO A 1 111 ? 14.501 33.232 13.497 1.00 16.31 115 PRO A C 1
ATOM 720 O O . PRO A 1 111 ? 15.103 32.153 13.289 1.00 16.55 115 PRO A O 1
ATOM 724 N N . ALA A 1 112 ? 13.897 33.903 12.525 1.00 15.63 116 ALA A N 1
ATOM 725 C CA . ALA A 1 112 ? 13.474 33.190 11.307 1.00 16.17 116 ALA A CA 1
ATOM 726 C C . ALA A 1 112 ? 13.410 33.996 9.997 1.00 16.01 116 ALA A C 1
ATOM 727 O O . ALA A 1 112 ? 13.161 33.405 8.933 1.00 15.87 116 ALA A O 1
ATOM 729 N N . SER A 1 113 ? 13.584 35.316 10.052 1.00 15.59 117 SER A N 1
ATOM 730 C CA . SER A 1 113 ? 13.656 36.108 8.807 1.00 15.37 117 SER A CA 1
ATOM 731 C C . SER A 1 113 ? 14.949 35.797 8.077 1.00 16.34 117 SER A C 1
ATOM 732 O O . SER A 1 113 ? 16.045 35.827 8.660 1.00 17.08 117 SER A O 1
ATOM 735 N N . THR A 1 114 ? 14.812 35.453 6.793 1.00 16.50 118 THR A N 1
ATOM 736 C CA . THR A 1 114 ? 15.903 34.980 5.968 1.00 15.43 118 THR A CA 1
ATOM 737 C C . THR A 1 114 ? 16.375 35.994 4.920 1.00 15.87 118 THR A C 1
ATOM 738 O O . THR A 1 114 ? 17.389 35.773 4.281 1.00 16.53 118 THR A O 1
ATOM 742 N N . ASN A 1 115 ? 15.648 37.092 4.703 1.00 16.53 119 ASN A N 1
ATOM 743 C CA . ASN A 1 115 ? 16.047 38.034 3.679 1.00 17.12 119 ASN A CA 1
ATOM 744 C C . ASN A 1 115 ? 17.327 38.760 4.125 1.00 17.96 119 ASN A C 1
ATOM 745 O O . ASN A 1 115 ? 17.399 39.211 5.265 1.00 17.04 119 ASN A O 1
ATOM 750 N N . PRO A 1 116 ? 18.341 38.840 3.240 1.00 19.65 120 PRO A N 1
ATOM 751 C CA . PRO A 1 116 ? 19.623 39.429 3.651 1.00 20.71 120 PRO A CA 1
ATOM 752 C C . PRO A 1 116 ? 19.548 40.836 4.185 1.00 19.91 120 PRO A C 1
ATOM 753 O O . PRO A 1 116 ? 20.367 41.224 5.018 1.00 20.35 120 PRO A O 1
ATOM 757 N N . LEU A 1 117 ? 18.601 41.602 3.670 1.00 20.52 121 LEU A N 1
ATOM 758 C CA . LEU A 1 117 ? 18.513 43.029 3.933 1.00 20.93 121 LEU A CA 1
ATOM 759 C C . LEU A 1 117 ? 18.108 43.336 5.374 1.00 20.26 121 LEU A C 1
ATOM 760 O O . LEU A 1 117 ? 18.298 44.461 5.850 1.00 19.02 121 LEU A O 1
ATOM 765 N N . VAL A 1 118 ? 17.563 42.342 6.080 1.00 18.57 122 VAL A N 1
ATOM 766 C CA . VAL A 1 118 ? 17.232 42.529 7.496 1.00 18.59 122 VAL A CA 1
ATOM 767 C C . VAL A 1 118 ? 18.467 43.014 8.286 1.00 19.08 122 VAL A C 1
ATOM 768 O O . VAL A 1 118 ? 18.368 43.964 9.053 1.00 19.46 122 VAL A O 1
ATOM 772 N N . THR A 1 119 ? 19.614 42.376 8.075 1.00 18.45 123 THR A N 1
ATOM 773 C CA . THR A 1 119 ? 20.831 42.670 8.845 1.00 19.50 123 THR A CA 1
ATOM 774 C C . THR A 1 119 ? 21.854 43.540 8.088 1.00 21.30 123 THR A C 1
ATOM 775 O O . THR A 1 119 ? 22.737 44.118 8.687 1.00 21.55 123 THR A O 1
ATOM 779 N N . GLN A 1 120 ? 21.733 43.612 6.779 1.00 23.23 124 GLN A N 1
ATOM 780 C CA . GLN A 1 120 ? 22.758 44.226 5.943 1.00 26.19 124 GLN A CA 1
ATOM 781 C C . GLN A 1 120 ? 22.911 45.690 6.268 1.00 26.63 124 GLN A C 1
ATOM 782 O O . GLN A 1 120 ? 21.928 46.424 6.357 1.00 25.55 124 GLN A O 1
ATOM 788 N N . GLY A 1 121 ? 24.149 46.092 6.539 1.00 27.89 125 GLY A N 1
ATOM 789 C CA . GLY A 1 121 ? 24.452 47.488 6.843 1.00 28.67 125 GLY A CA 1
ATOM 790 C C . GLY A 1 121 ? 24.050 47.916 8.252 1.00 28.84 125 GLY A C 1
ATOM 791 O O . GLY A 1 121 ? 24.043 49.089 8.539 1.00 29.92 125 GLY A O 1
ATOM 792 N N . ARG A 1 122 ? 23.679 46.973 9.125 1.00 27.76 126 ARG A N 1
ATOM 793 C CA . ARG A 1 122 ? 23.240 47.293 10.485 1.00 26.54 126 ARG A CA 1
ATOM 794 C C . ARG A 1 122 ? 24.185 46.643 11.489 1.00 25.93 126 ARG A C 1
ATOM 795 O O . ARG A 1 122 ? 24.807 45.642 11.171 1.00 25.45 126 ARG A O 1
ATOM 803 N N . LYS A 1 123 ? 24.309 47.223 12.684 1.00 25.63 127 LYS A N 1
ATOM 804 C CA . LYS A 1 123 ? 25.103 46.627 13.757 1.00 25.75 127 LYS A CA 1
ATOM 805 C C . LYS A 1 123 ? 24.286 45.947 14.831 1.00 23.94 127 LYS A C 1
ATOM 806 O O . LYS A 1 123 ? 24.827 45.107 15.536 1.00 23.29 127 LYS A O 1
ATOM 812 N N . PHE A 1 124 ? 23.027 46.366 15.009 1.00 21.77 128 PHE A N 1
ATOM 813 C CA . PHE A 1 124 ? 22.229 45.934 16.149 1.00 21.24 128 PHE A CA 1
ATOM 814 C C . PHE A 1 124 ? 21.256 44.783 15.846 1.00 19.23 128 PHE A C 1
ATOM 815 O O . PHE A 1 124 ? 20.612 44.275 16.748 1.00 20.17 128 PHE A O 1
ATOM 823 N N . VAL A 1 125 ? 21.170 44.360 14.594 1.00 17.98 129 VAL A N 1
ATOM 824 C CA . VAL A 1 125 ? 20.143 43.427 14.136 1.00 17.24 129 VAL A CA 1
ATOM 825 C C . VAL A 1 125 ? 20.813 42.168 13.612 1.00 17.80 129 VAL A C 1
ATOM 826 O O . VAL A 1 125 ? 21.678 42.228 12.745 1.00 18.44 129 VAL A O 1
ATOM 830 N N . SER A 1 126 ? 20.430 41.014 14.150 1.00 17.75 130 SER A N 1
ATOM 831 C CA . SER A 1 126 ? 21.075 39.779 13.782 1.00 17.34 130 SER A CA 1
ATOM 832 C C . SER A 1 126 ? 20.011 38.690 13.692 1.00 16.19 130 SER A C 1
ATOM 833 O O . SER A 1 126 ? 18.844 38.908 14.043 1.00 15.44 130 SER A O 1
ATOM 836 N N . ARG A 1 127 ? 20.411 37.522 13.226 1.00 15.95 131 ARG A N 1
ATOM 837 C CA . ARG A 1 127 ? 19.492 36.417 13.104 1.00 15.98 131 ARG A CA 1
ATOM 838 C C . ARG A 1 127 ? 20.155 35.125 13.533 1.00 16.70 131 ARG A C 1
ATOM 839 O O . ARG A 1 127 ? 21.388 35.045 13.532 1.00 17.94 131 ARG A O 1
ATOM 847 N N . VAL A 1 128 ? 19.344 34.120 13.876 1.00 16.36 132 VAL A N 1
ATOM 848 C CA . VAL A 1 128 ? 19.879 32.781 14.233 1.00 16.74 132 VAL A CA 1
ATOM 849 C C . VAL A 1 128 ? 19.710 31.733 13.132 1.00 17.54 132 VAL A C 1
ATOM 850 O O . VAL A 1 128 ? 19.941 30.544 13.360 1.00 18.82 132 VAL A O 1
ATOM 854 N N . CYS A 1 129 ? 19.319 32.178 11.941 1.00 17.71 133 CYS A N 1
ATOM 855 C CA . CYS A 1 129 ? 19.022 31.306 10.804 1.00 17.77 133 CYS A CA 1
ATOM 856 C C . CYS A 1 129 ? 19.864 31.707 9.587 1.00 18.24 133 CYS A C 1
ATOM 857 O O . CYS A 1 129 ? 20.528 32.737 9.606 1.00 18.01 133 CYS A O 1
ATOM 860 N N . PHE A 1 130 ? 19.842 30.865 8.551 1.00 17.95 134 PHE A N 1
ATOM 861 C CA . PHE A 1 130 ? 20.459 31.174 7.269 1.00 17.69 134 PHE A CA 1
ATOM 862 C C . PHE A 1 130 ? 19.813 32.327 6.538 1.00 17.86 134 PHE A C 1
ATOM 863 O O . PHE A 1 130 ? 18.794 32.863 6.990 1.00 18.17 134 PHE A O 1
ATOM 871 N N . ILE A 1 131 ? 20.423 32.729 5.415 1.00 17.84 135 ILE A N 1
ATOM 872 C CA . ILE A 1 131 ? 19.851 33.744 4.541 1.00 17.69 135 ILE A CA 1
ATOM 873 C C . ILE A 1 131 ? 19.505 33.183 3.158 1.00 17.57 135 ILE A C 1
ATOM 874 O O . ILE A 1 131 ? 19.930 32.075 2.786 1.00 16.85 135 ILE A O 1
ATOM 879 N N . ASP A 1 132 ? 18.697 33.940 2.422 1.00 17.33 136 ASP A N 1
ATOM 880 C CA . ASP A 1 132 ? 18.069 33.441 1.208 1.00 17.41 136 ASP A CA 1
ATOM 881 C C . ASP A 1 132 ? 18.929 33.183 -0.066 1.00 18.81 136 ASP A C 1
ATOM 882 O O . ASP A 1 132 ? 18.577 32.291 -0.853 1.00 18.75 136 ASP A O 1
ATOM 887 N N . PRO A 1 133 ? 20.043 33.913 -0.262 1.00 18.45 137 PRO A N 1
ATOM 888 C CA . PRO A 1 133 ? 20.942 33.453 -1.303 1.00 19.46 137 PRO A CA 1
ATOM 889 C C . PRO A 1 133 ? 21.233 31.941 -1.183 1.00 18.92 137 PRO A C 1
ATOM 890 O O . PRO A 1 133 ? 21.209 31.231 -2.192 1.00 19.69 137 PRO A O 1
ATOM 894 N N . PHE A 1 134 ? 21.495 31.472 0.038 1.00 18.15 138 PHE A N 1
ATOM 895 C CA . PHE A 1 134 ? 21.688 30.030 0.303 1.00 18.49 138 PHE A CA 1
ATOM 896 C C . PHE A 1 134 ? 20.381 29.231 0.228 1.00 18.09 138 PHE A C 1
ATOM 897 O O . PHE A 1 134 ? 20.327 28.201 -0.445 1.00 18.55 138 PHE A O 1
ATOM 905 N N . GLN A 1 135 ? 19.310 29.694 0.866 1.00 17.97 139 GLN A N 1
ATOM 906 C CA . GLN A 1 135 ? 18.043 28.950 0.789 1.00 18.18 139 GLN A CA 1
ATOM 907 C C . GLN A 1 135 ? 17.583 28.797 -0.661 1.00 17.74 139 GLN A C 1
ATOM 908 O O . GLN A 1 135 ? 17.193 27.720 -1.043 1.00 17.93 139 GLN A O 1
ATOM 914 N N . GLY A 1 136 ? 17.685 29.855 -1.465 1.00 17.48 140 GLY A N 1
ATOM 915 C CA . GLY A 1 136 ? 17.325 29.797 -2.888 1.00 17.93 140 GLY A CA 1
ATOM 916 C C . GLY A 1 136 ? 18.194 28.868 -3.710 1.00 19.08 140 GLY A C 1
ATOM 917 O O . GLY A 1 136 ? 17.693 28.032 -4.467 1.00 19.18 140 GLY A O 1
ATOM 918 N N . ALA A 1 137 ? 19.504 29.021 -3.546 1.00 19.48 141 ALA A N 1
ATOM 919 C CA . ALA A 1 137 ? 20.493 28.244 -4.271 1.00 20.57 141 ALA A CA 1
ATOM 920 C C . ALA A 1 137 ? 20.353 26.760 -3.943 1.00 21.14 141 ALA A C 1
ATOM 921 O O . ALA A 1 137 ? 20.490 25.892 -4.841 1.00 22.43 141 ALA A O 1
ATOM 923 N N . ALA A 1 138 ? 20.038 26.462 -2.689 1.00 20.70 142 ALA A N 1
ATOM 924 C CA . ALA A 1 138 ? 19.945 25.079 -2.224 1.00 20.84 142 ALA A CA 1
ATOM 925 C C . ALA A 1 138 ? 18.800 24.367 -2.939 1.00 21.53 142 ALA A C 1
ATOM 926 O O . ALA A 1 138 ? 18.986 23.250 -3.407 1.00 21.30 142 ALA A O 1
ATOM 936 N N . ALA A 1 140 ? 17.468 25.265 -5.789 1.00 19.20 144 ALA A N 1
ATOM 937 C CA . ALA A 1 140 ? 17.800 25.299 -7.205 1.00 20.42 144 ALA A CA 1
ATOM 938 C C . ALA A 1 140 ? 18.656 24.076 -7.575 1.00 21.65 144 ALA A C 1
ATOM 939 O O . ALA A 1 140 ? 18.369 23.406 -8.553 1.00 21.44 144 ALA A O 1
ATOM 941 N N . VAL A 1 141 ? 19.677 23.809 -6.767 1.00 21.80 145 VAL A N 1
ATOM 942 C CA . VAL A 1 141 ? 20.546 22.646 -6.940 1.00 23.04 145 VAL A CA 1
ATOM 943 C C . VAL A 1 141 ? 19.786 21.344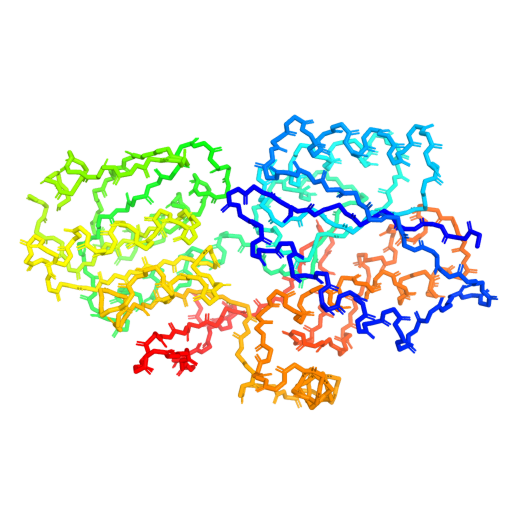 -6.703 1.00 22.63 145 VAL A C 1
ATOM 944 O O . VAL A 1 141 ? 19.878 20.432 -7.516 1.00 23.60 145 VAL A O 1
ATOM 948 N N . PHE A 1 142 ? 19.015 21.280 -5.627 1.00 21.91 146 PHE A N 1
ATOM 949 C CA . PHE A 1 142 ? 18.212 20.096 -5.333 1.00 21.82 146 PHE A CA 1
ATOM 950 C C . PHE A 1 142 ? 17.268 19.757 -6.474 1.00 22.08 146 PHE A C 1
ATOM 951 O O . PHE A 1 142 ? 17.204 18.598 -6.920 1.00 22.52 146 PHE A O 1
ATOM 959 N N . ALA A 1 143 ? 16.567 20.768 -6.981 1.00 21.53 147 ALA A N 1
ATOM 960 C CA . ALA A 1 143 ? 15.601 20.567 -8.058 1.00 21.69 147 ALA A CA 1
ATOM 961 C C . ALA A 1 143 ? 16.281 20.080 -9.330 1.00 22.35 147 ALA A C 1
ATOM 962 O O . ALA A 1 143 ? 15.834 19.109 -9.928 1.00 22.54 147 ALA A O 1
ATOM 964 N N . TYR A 1 144 ? 17.373 20.743 -9.717 1.00 23.23 148 TYR A N 1
ATOM 965 C CA . TYR A 1 144 ? 18.053 20.453 -10.957 1.00 24.68 148 TYR A CA 1
ATOM 966 C C . TYR A 1 144 ? 18.855 19.157 -10.904 1.00 25.88 148 TYR A C 1
ATOM 967 O O . TYR A 1 144 ? 18.774 18.357 -11.833 1.00 25.48 148 TYR A O 1
ATOM 976 N N . LYS A 1 145 ? 19.631 18.986 -9.846 1.00 26.70 149 LYS A N 1
ATOM 977 C CA . LYS A 1 145 ? 20.486 17.821 -9.696 1.00 29.58 149 LYS A CA 1
ATOM 978 C C . LYS A 1 145 ? 19.715 16.650 -9.167 1.00 29.46 149 LYS A C 1
ATOM 979 O O . LYS A 1 145 ? 19.843 15.569 -9.714 1.00 31.56 149 LYS A O 1
ATOM 985 N N . ASN A 1 146 ? 18.922 16.816 -8.117 1.00 28.13 150 ASN A N 1
ATOM 986 C CA . ASN A 1 146 ? 18.302 15.641 -7.475 1.00 28.55 150 ASN A CA 1
ATOM 987 C C . ASN A 1 146 ? 16.965 15.198 -8.056 1.00 28.53 150 ASN A C 1
ATOM 988 O O . ASN A 1 146 ? 16.664 14.007 -8.090 1.00 29.59 150 ASN A O 1
ATOM 993 N N . LEU A 1 147 ? 16.148 16.152 -8.483 1.00 26.53 151 LEU A N 1
ATOM 994 C CA . LEU A 1 147 ? 14.834 15.855 -9.031 1.00 25.66 151 LEU A CA 1
ATOM 995 C C . LEU A 1 147 ? 14.867 15.836 -10.573 1.00 26.26 151 LEU A C 1
ATOM 996 O O . LEU A 1 147 ? 13.909 15.405 -11.200 1.00 26.72 151 LEU A O 1
ATOM 1001 N N . GLY A 1 148 ? 15.958 16.321 -11.171 1.00 25.88 152 GLY A N 1
ATOM 1002 C CA . GLY A 1 148 ? 16.042 16.426 -12.620 1.00 26.45 152 GLY A CA 1
ATOM 1003 C C . GLY A 1 148 ? 15.052 17.413 -13.218 1.00 25.17 152 GLY A C 1
ATOM 1004 O O . GLY A 1 148 ? 14.674 17.280 -14.375 1.00 25.05 152 GLY A O 1
ATOM 1005 N N . ALA A 1 149 ? 14.625 18.395 -12.436 1.00 24.52 153 ALA A N 1
ATOM 1006 C CA . ALA A 1 149 ? 13.771 19.451 -12.955 1.00 24.70 153 ALA A CA 1
ATOM 1007 C C . ALA A 1 149 ? 14.582 20.404 -13.841 1.00 24.79 153 ALA A C 1
ATOM 1008 O O . ALA A 1 149 ? 15.684 20.836 -13.488 1.00 25.92 153 ALA A O 1
ATOM 1010 N N . LYS A 1 150 ? 14.052 20.684 -15.019 1.00 24.28 154 LYS A N 1
ATOM 1011 C CA . LYS A 1 150 ? 14.700 21.587 -15.964 1.00 24.17 154 LYS A CA 1
ATOM 1012 C C . LYS A 1 150 ? 13.825 22.791 -16.319 1.00 23.15 154 LYS A C 1
ATOM 1013 O O . LYS A 1 150 ? 14.336 23.782 -16.805 1.00 23.30 154 LYS A O 1
ATOM 1019 N N . ARG A 1 151 ? 12.531 22.683 -16.097 1.00 22.66 155 ARG A N 1
ATOM 1020 C CA . ARG A 1 151 ? 11.578 23.771 -16.447 1.00 23.54 155 ARG A CA 1
ATOM 1021 C C . ARG A 1 151 ? 10.718 24.055 -15.239 1.00 22.24 155 ARG A C 1
ATOM 1022 O O . ARG A 1 151 ? 9.912 23.212 -14.838 1.00 22.73 155 ARG A O 1
ATOM 1030 N N . VAL A 1 152 ? 10.879 25.235 -14.646 1.00 21.82 156 VAL A N 1
ATOM 1031 C CA . VAL A 1 152 ? 10.203 25.537 -13.405 1.00 20.77 156 VAL A CA 1
ATOM 1032 C C . VAL A 1 152 ? 9.417 26.828 -13.523 1.00 20.83 156 VAL A C 1
ATOM 1033 O O . VAL A 1 152 ? 9.922 27.820 -14.060 1.00 21.68 156 VAL A O 1
ATOM 1037 N N . VAL A 1 153 ? 8.175 26.811 -13.059 1.00 20.12 157 VAL A N 1
ATOM 1038 C CA . VAL A 1 153 ? 7.391 28.037 -12.940 1.00 19.29 157 VAL A CA 1
ATOM 1039 C C . VAL A 1 153 ? 7.472 28.538 -11.494 1.00 18.91 157 VAL A C 1
ATOM 1040 O O . VAL A 1 153 ? 7.101 27.822 -10.563 1.00 20.29 157 VAL A O 1
ATOM 1044 N N . VAL A 1 154 ? 8.008 29.744 -11.313 1.00 18.58 158 VAL A N 1
ATOM 1045 C CA . VAL A 1 154 ? 8.247 30.309 -9.999 1.00 17.49 158 VAL A CA 1
ATOM 1046 C C . VAL A 1 154 ? 7.106 31.281 -9.685 1.00 18.69 158 VAL A C 1
ATOM 1047 O O . VAL A 1 154 ? 6.908 32.252 -10.425 1.00 18.63 158 VAL A O 1
ATOM 1051 N N . PHE A 1 155 ? 6.379 31.006 -8.600 1.00 19.09 159 PHE A N 1
ATOM 1052 C CA . PHE A 1 155 ? 5.229 31.820 -8.135 1.00 19.50 159 PHE A CA 1
ATOM 1053 C C . PHE A 1 155 ? 5.727 32.721 -7.001 1.00 18.89 159 PHE A C 1
ATOM 1054 O O . PHE A 1 155 ? 6.171 32.213 -5.963 1.00 19.16 159 PHE A O 1
ATOM 1062 N N . THR A 1 156 ? 5.659 34.039 -7.205 1.00 18.40 160 THR A N 1
ATOM 1063 C CA . THR A 1 156 ? 6.172 35.042 -6.287 1.00 17.30 160 THR A CA 1
ATOM 1064 C C . THR A 1 156 ? 5.018 35.860 -5.722 1.00 18.43 160 THR A C 1
ATOM 1065 O O . THR A 1 156 ? 4.118 36.307 -6.482 1.00 19.17 160 THR A O 1
ATOM 1069 N N . ASP A 1 157 ? 5.043 36.065 -4.403 1.00 18.10 161 ASP A N 1
ATOM 1070 C CA . ASP A 1 157 ? 4.101 36.932 -3.705 1.00 17.71 161 ASP A CA 1
ATOM 1071 C C . ASP A 1 157 ? 4.694 38.323 -3.689 1.00 18.25 161 ASP A C 1
ATOM 1072 O O . ASP A 1 157 ? 5.643 38.611 -2.941 1.00 16.81 161 ASP A O 1
ATOM 1077 N N . VAL A 1 158 ? 4.130 39.200 -4.512 1.00 18.57 162 VAL A N 1
ATOM 1078 C CA . VAL A 1 158 ? 4.718 40.543 -4.720 1.00 19.34 162 VAL A CA 1
ATOM 1079 C C . VAL A 1 158 ? 4.660 41.434 -3.481 1.00 19.89 162 VAL A C 1
ATOM 1080 O O . VAL A 1 158 ? 5.356 42.462 -3.401 1.00 19.08 162 VAL A O 1
ATOM 1084 N N . GLU A 1 159 ? 3.821 41.055 -2.534 1.00 19.93 163 GLU A N 1
ATOM 1085 C CA . GLU A 1 159 ? 3.656 41.842 -1.317 1.00 21.47 163 GLU A CA 1
ATOM 1086 C C . GLU A 1 159 ? 4.686 41.488 -0.245 1.00 20.49 163 GLU A C 1
ATOM 1087 O O . GLU A 1 159 ? 4.711 42.134 0.790 1.00 20.15 163 GLU A O 1
ATOM 1093 N N . GLN A 1 160 ? 5.481 40.435 -0.452 1.00 19.62 164 GLN A N 1
ATOM 1094 C CA . GLN A 1 160 ? 6.350 39.936 0.608 1.00 18.83 164 GLN A CA 1
ATOM 1095 C C . GLN A 1 160 ? 7.797 39.995 0.174 1.00 18.79 164 GLN A C 1
ATOM 1096 O O . GLN A 1 160 ? 8.193 39.282 -0.756 1.00 18.87 164 GLN A O 1
ATOM 1102 N N . ASP A 1 161 ? 8.586 40.846 0.839 1.00 18.16 165 ASP A N 1
ATOM 1103 C CA . ASP A 1 161 ? 9.985 40.982 0.551 1.00 19.00 165 ASP A CA 1
ATOM 1104 C C . ASP A 1 161 ? 10.660 39.617 0.586 1.00 17.60 165 ASP A C 1
ATOM 1105 O O . ASP A 1 161 ? 11.554 39.344 -0.180 1.00 15.99 165 ASP A O 1
ATOM 1110 N N . TYR A 1 162 ? 10.215 38.740 1.486 1.00 17.12 166 TYR A N 1
ATOM 1111 C CA . TYR A 1 162 ? 10.787 37.407 1.550 1.00 16.58 166 TYR A CA 1
ATOM 1112 C C . TYR A 1 162 ? 10.654 36.659 0.228 1.00 16.50 166 TYR A C 1
ATOM 1113 O O . TYR A 1 162 ? 11.614 36.019 -0.239 1.00 17.39 166 TYR A O 1
ATOM 1122 N N . SER A 1 163 ? 9.456 36.705 -0.340 1.00 16.18 167 SER A N 1
ATOM 1123 C CA . SER A 1 163 ? 9.156 36.004 -1.551 1.00 16.33 167 SER A CA 1
ATOM 1124 C C . SER A 1 163 ? 9.909 36.561 -2.743 1.00 17.01 167 SER A C 1
ATOM 1125 O O . SER A 1 163 ? 10.479 35.808 -3.516 1.00 16.98 167 SER A O 1
ATOM 1128 N N . VAL A 1 164 ? 9.906 37.885 -2.888 1.00 16.74 168 VAL A N 1
ATOM 1129 C CA . VAL A 1 164 ? 10.536 38.517 -4.000 1.00 17.09 168 VAL A CA 1
ATOM 1130 C C . VAL A 1 164 ? 12.042 38.161 -4.028 1.00 17.84 168 VAL A C 1
ATOM 1131 O O . VAL A 1 164 ? 12.605 37.816 -5.087 1.00 18.05 168 VAL A O 1
ATOM 1135 N N . GLY A 1 165 ? 12.663 38.192 -2.859 1.00 16.87 169 GLY A N 1
ATOM 1136 C CA . GLY A 1 165 ? 14.062 37.884 -2.715 1.00 17.59 169 GLY A CA 1
ATOM 1137 C C . GLY A 1 165 ? 14.384 36.436 -2.984 1.00 17.77 169 GLY A C 1
ATOM 1138 O O . GLY A 1 165 ? 15.274 36.174 -3.738 1.00 19.95 169 GLY A O 1
ATOM 1139 N N . LEU A 1 166 ? 13.660 35.509 -2.371 1.00 16.59 170 LEU A N 1
ATOM 1140 C CA . LEU A 1 166 ? 13.932 34.093 -2.525 1.00 17.25 170 LEU A CA 1
ATOM 1141 C C . LEU A 1 166 ? 13.770 33.633 -3.978 1.00 17.41 170 LEU A C 1
ATOM 1142 O O . LEU A 1 166 ? 14.541 32.782 -4.475 1.00 15.84 170 LEU A O 1
ATOM 1147 N N . SER A 1 167 ? 12.724 34.139 -4.628 1.00 17.39 171 SER A N 1
ATOM 1148 C CA . SER A 1 167 ? 12.488 33.836 -6.029 1.00 17.57 171 SER A CA 1
ATOM 1149 C C . SER A 1 167 ? 13.719 34.280 -6.849 1.00 18.19 171 SER A C 1
ATOM 1150 O O . SER A 1 167 ? 14.200 33.503 -7.700 1.00 18.77 171 SER A O 1
ATOM 1153 N N . ASN A 1 168 ? 14.198 35.521 -6.658 1.00 17.19 172 ASN A N 1
ATOM 1154 C CA A ASN A 1 168 ? 15.383 36.034 -7.334 0.60 17.79 172 ASN A CA 1
ATOM 1155 C CA B ASN A 1 168 ? 15.356 35.931 -7.446 0.40 17.80 172 ASN A CA 1
ATOM 1156 C C . ASN A 1 168 ? 16.572 35.086 -7.101 1.00 17.49 172 ASN A C 1
ATOM 1157 O O . ASN A 1 168 ? 17.306 34.742 -8.002 1.00 17.10 172 ASN A O 1
ATOM 1166 N N . PHE A 1 169 ? 16.771 34.701 -5.847 1.00 16.81 173 PHE A N 1
ATOM 1167 C CA . PHE A 1 169 ? 17.978 33.874 -5.535 1.00 17.81 173 PHE A CA 1
ATOM 1168 C C . PHE A 1 169 ? 17.875 32.476 -6.106 1.00 17.68 173 PHE A C 1
ATOM 1169 O O . PHE A 1 169 ? 18.856 31.936 -6.618 1.00 17.87 173 PHE A O 1
ATOM 1177 N N . PHE A 1 170 ? 16.678 31.900 -6.067 1.00 16.48 174 PHE A N 1
ATOM 1178 C CA . PHE A 1 170 ? 16.461 30.607 -6.708 1.00 17.41 174 PHE A CA 1
ATOM 1179 C C . PHE A 1 170 ? 16.725 30.695 -8.217 1.00 18.12 174 PHE A C 1
ATOM 1180 O O . PHE A 1 170 ? 17.452 29.892 -8.790 1.00 17.99 174 PHE A O 1
ATOM 1188 N N . ILE A 1 171 ? 16.150 31.693 -8.853 1.00 18.34 175 ILE A N 1
ATOM 1189 C CA . ILE A 1 171 ? 16.218 31.819 -10.310 1.00 18.85 175 ILE A CA 1
ATOM 1190 C C . ILE A 1 171 ? 17.652 32.049 -10.786 1.00 20.24 175 ILE A C 1
ATOM 1191 O O . ILE A 1 171 ? 18.073 31.452 -11.778 1.00 21.03 175 ILE A O 1
ATOM 1196 N N . ASN A 1 172 ? 18.415 32.887 -10.089 1.00 21.28 176 ASN A N 1
ATOM 1197 C CA A ASN A 1 172 ? 19.812 33.110 -10.444 0.50 21.61 176 ASN A CA 1
ATOM 1198 C CA B ASN A 1 172 ? 19.811 33.109 -10.444 0.50 21.60 176 ASN A CA 1
ATOM 1199 C C . ASN A 1 172 ? 20.567 31.771 -10.503 1.00 22.33 176 ASN A C 1
ATOM 1200 O O . ASN A 1 172 ? 21.256 31.467 -11.477 1.00 22.98 176 ASN A O 1
ATOM 1209 N N . LYS A 1 173 ? 20.446 30.980 -9.450 1.00 20.83 177 LYS A N 1
ATOM 1210 C CA . LYS A 1 173 ? 21.147 29.696 -9.404 1.00 21.78 177 LYS A CA 1
ATOM 1211 C C . LYS A 1 173 ? 20.563 28.655 -10.398 1.00 21.36 177 LYS A C 1
ATOM 1212 O O . LYS A 1 173 ? 21.312 27.963 -11.068 1.00 22.14 177 LYS A O 1
ATOM 1218 N N . PHE A 1 174 ? 19.242 28.527 -10.468 1.00 21.51 178 PHE A N 1
ATOM 1219 C CA . PHE A 1 174 ? 18.614 27.523 -11.334 1.00 21.52 178 PHE A CA 1
ATOM 1220 C C . PHE A 1 174 ? 18.986 27.709 -12.813 1.00 23.38 178 PHE A C 1
ATOM 1221 O O . PHE A 1 174 ? 19.323 26.734 -13.526 1.00 24.93 178 PHE A O 1
ATOM 1229 N N . THR A 1 175 ? 18.953 28.954 -13.262 1.00 24.58 179 THR A N 1
ATOM 1230 C CA . THR A 1 175 ? 19.324 29.301 -14.633 1.00 25.62 179 THR A CA 1
ATOM 1231 C C . THR A 1 175 ? 20.835 29.220 -14.866 1.00 26.51 179 THR A C 1
ATOM 1232 O O . THR A 1 175 ? 21.239 28.804 -15.949 1.00 26.16 179 THR A O 1
ATOM 1236 N N . GLU A 1 176 ? 21.655 29.552 -13.860 1.00 27.22 180 GLU A N 1
ATOM 1237 C CA . GLU A 1 176 ? 23.112 29.350 -13.929 1.00 28.85 180 GLU A CA 1
ATOM 1238 C C . GLU A 1 176 ? 23.445 27.871 -14.165 1.00 28.91 180 GLU A C 1
ATOM 1239 O O . GLU A 1 176 ? 24.405 27.553 -14.840 1.00 30.02 180 GLU A O 1
ATOM 1245 N N . LEU A 1 177 ? 22.645 26.987 -13.607 1.00 28.02 181 LEU A N 1
ATOM 1246 C CA . LEU A 1 177 ? 22.792 25.566 -13.816 1.00 28.26 181 LEU A CA 1
ATOM 1247 C C . LEU A 1 177 ? 22.332 25.112 -15.210 1.00 28.57 181 LEU A C 1
ATOM 1248 O O . LEU A 1 177 ? 22.656 24.012 -15.614 1.00 28.78 181 LEU A O 1
ATOM 1253 N N . GLY A 1 178 ? 21.571 25.950 -15.920 1.00 28.17 182 GLY A N 1
ATOM 1254 C CA . GLY A 1 178 ? 21.064 25.624 -17.252 1.00 28.32 182 GLY A CA 1
ATOM 1255 C C . GLY A 1 178 ? 19.551 25.426 -17.339 1.00 28.07 182 GLY A C 1
ATOM 1256 O O . GLY A 1 178 ? 19.021 25.090 -18.404 1.00 28.68 182 GLY A O 1
ATOM 1257 N N . GLY A 1 179 ? 18.864 25.631 -16.222 1.00 26.52 183 GLY A N 1
ATOM 1258 C CA . GLY A 1 179 ? 17.429 25.473 -16.168 1.00 25.98 183 GLY A CA 1
ATOM 1259 C C . GLY A 1 179 ? 16.709 26.637 -16.800 1.00 25.83 183 GLY A C 1
ATOM 1260 O O . GLY A 1 179 ? 17.283 27.702 -17.058 1.00 26.41 183 GLY A O 1
ATOM 1261 N N . GLN A 1 180 ? 15.435 26.434 -17.060 1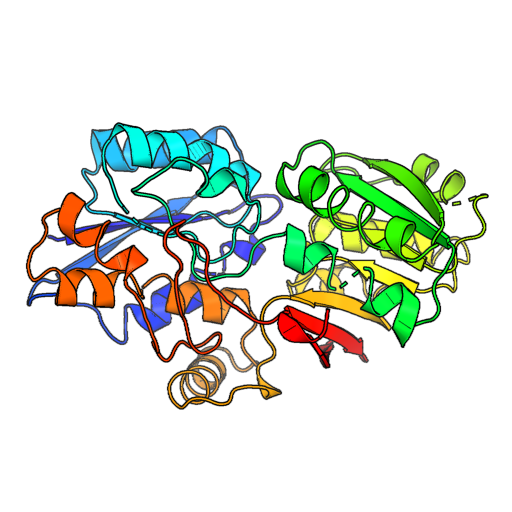.00 25.76 184 GLN A N 1
ATOM 1262 C CA . GLN A 1 180 ? 14.617 27.497 -17.642 1.00 25.67 184 GLN A CA 1
ATOM 1263 C C . GLN A 1 180 ? 13.454 27.784 -16.735 1.00 24.43 184 GLN A C 1
ATOM 1264 O O . GLN A 1 180 ? 12.888 26.874 -16.150 1.00 23.70 184 GLN A O 1
ATOM 1270 N N . VAL A 1 181 ? 13.085 29.057 -16.664 1.00 23.58 185 VAL A N 1
ATOM 1271 C CA . VAL A 1 181 ? 12.077 29.513 -15.742 1.00 23.17 185 VAL A CA 1
ATOM 1272 C C . VAL A 1 181 ? 11.035 30.410 -16.405 1.00 23.24 185 VAL A C 1
ATOM 1273 O O . VAL A 1 181 ? 11.340 31.189 -17.307 1.00 23.56 185 VAL A O 1
ATOM 1277 N N . LYS A 1 182 ? 9.826 30.290 -15.916 1.00 22.30 186 LYS A N 1
ATOM 1278 C CA . LYS A 1 182 ? 8.753 31.226 -16.212 1.00 23.69 186 LYS A CA 1
ATOM 1279 C C . LYS A 1 182 ? 8.286 31.784 -14.869 1.00 22.50 186 LYS A C 1
ATOM 1280 O O . LYS A 1 182 ? 8.126 31.019 -13.908 1.00 21.86 186 LYS A O 1
ATOM 1286 N N . ARG A 1 183 ? 8.054 33.092 -14.818 1.00 21.38 187 ARG A N 1
ATOM 1287 C CA . ARG A 1 183 ? 7.633 33.766 -13.600 1.00 21.17 187 ARG A CA 1
ATOM 1288 C C . ARG A 1 183 ? 6.149 34.165 -13.661 1.00 20.90 187 ARG A C 1
ATOM 1289 O O . ARG A 1 183 ? 5.661 34.682 -14.674 1.00 20.37 187 ARG A O 1
ATOM 1297 N N . VAL A 1 184 ? 5.434 33.886 -12.586 1.00 19.96 188 VAL A N 1
ATOM 1298 C CA . VAL A 1 184 ? 4.081 34.388 -12.380 1.00 19.98 188 VAL A CA 1
ATOM 1299 C C . VAL A 1 184 ? 4.025 35.039 -10.995 1.00 19.47 188 VAL A C 1
ATOM 1300 O O . VAL A 1 184 ? 4.918 34.826 -10.141 1.00 18.89 188 VAL A O 1
ATOM 1304 N N . PHE A 1 185 ? 2.965 35.801 -10.773 1.00 19.68 189 PHE A N 1
ATOM 1305 C CA . PHE A 1 185 ? 2.894 36.708 -9.648 1.00 19.62 189 PHE A CA 1
ATOM 1306 C C . PHE A 1 185 ? 1.519 36.680 -8.987 1.00 20.05 189 PHE A C 1
ATOM 1307 O O . PHE A 1 185 ? 0.500 36.596 -9.671 1.00 22.24 189 PHE A O 1
ATOM 1315 N N . PHE A 1 186 ? 1.501 36.786 -7.659 1.00 19.43 190 PHE A N 1
ATOM 1316 C CA . PHE A 1 186 ? 0.255 36.865 -6.896 1.00 20.63 190 PHE A CA 1
ATOM 1317 C C . PHE A 1 186 ? 0.478 37.748 -5.685 1.00 20.89 190 PHE A C 1
ATOM 1318 O O . PHE A 1 186 ? 1.583 38.210 -5.487 1.00 20.20 190 PHE A O 1
ATOM 1326 N N . ARG A 1 187 ? -0.570 37.928 -4.880 1.00 22.03 191 ARG A N 1
ATOM 1327 C CA . ARG 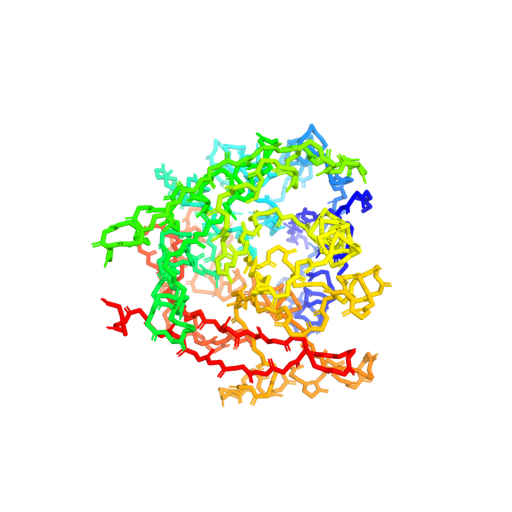A 1 187 ? -0.542 38.689 -3.644 1.00 22.38 191 ARG A CA 1
ATOM 1328 C C . ARG A 1 187 ? -1.003 37.838 -2.465 1.00 21.62 191 ARG A C 1
ATOM 1329 O O . ARG A 1 187 ? -1.853 36.968 -2.627 1.00 21.48 191 ARG A O 1
ATOM 1337 N N . SER A 1 188 ? -0.422 38.097 -1.292 1.00 20.98 192 SER A N 1
ATOM 1338 C CA . SER A 1 188 ? -0.903 37.586 -0.008 1.00 21.64 192 SER A CA 1
ATOM 1339 C C . SER A 1 188 ? -2.405 37.831 0.074 1.00 22.50 192 SER A C 1
ATOM 1340 O O . SER A 1 188 ? -2.847 38.935 -0.215 1.00 20.91 192 SER A O 1
ATOM 1343 N N . GLY A 1 189 ? -3.186 36.825 0.459 1.00 22.64 193 GLY A N 1
ATOM 1344 C CA . GLY A 1 189 ? -4.621 37.007 0.578 1.00 23.64 193 GLY A CA 1
ATOM 1345 C C . GLY A 1 189 ? -5.383 36.466 -0.609 1.00 24.64 193 GLY A C 1
ATOM 1346 O O . GLY A 1 189 ? -6.575 36.229 -0.499 1.00 25.10 193 GLY A O 1
ATOM 1347 N N . ASP A 1 190 ? -4.705 36.234 -1.737 1.00 24.45 194 ASP A N 1
ATOM 1348 C CA . ASP A 1 190 ? -5.390 35.785 -2.956 1.00 25.39 194 ASP A CA 1
ATOM 1349 C C . ASP A 1 190 ? -5.985 34.380 -2.739 1.00 25.66 194 ASP A C 1
ATOM 1350 O O . ASP A 1 190 ? -5.378 33.551 -2.079 1.00 24.17 194 ASP A O 1
ATOM 1355 N N . GLN A 1 191 ? -7.155 34.128 -3.320 1.00 26.82 195 GLN A N 1
ATOM 1356 C CA . GLN A 1 191 ? -7.823 32.819 -3.215 1.00 27.95 195 GLN A CA 1
ATOM 1357 C C . GLN A 1 191 ? -7.855 32.060 -4.537 1.00 27.91 195 GLN A C 1
ATOM 1358 O O . GLN A 1 191 ? -7.976 30.833 -4.550 1.00 27.15 195 GLN A O 1
ATOM 1364 N N . ASP A 1 192 ? -7.739 32.796 -5.645 1.00 27.80 196 ASP A N 1
ATOM 1365 C CA . ASP A 1 192 ? -7.939 32.271 -6.996 1.00 27.81 196 ASP A CA 1
ATOM 1366 C C . ASP A 1 192 ? -6.643 32.459 -7.773 1.00 26.87 196 ASP A C 1
ATOM 1367 O O . ASP A 1 192 ? -6.181 33.586 -8.015 1.00 25.76 196 ASP A O 1
ATOM 1372 N N . PHE A 1 193 ? -6.067 31.342 -8.164 1.00 26.44 197 PHE A N 1
ATOM 1373 C CA . PHE A 1 193 ? -4.789 31.334 -8.895 1.00 25.69 197 PHE A CA 1
ATOM 1374 C C . PHE A 1 193 ? -4.938 30.781 -10.314 1.00 25.83 197 PHE A C 1
ATOM 1375 O O . PHE A 1 193 ? -3.969 30.292 -10.916 1.00 24.68 197 PHE A O 1
ATOM 1383 N N . SER A 1 194 ? -6.156 30.890 -10.863 1.00 26.21 198 SER A N 1
ATOM 1384 C CA . SER A 1 194 ? -6.453 30.359 -12.203 1.00 26.85 198 SER A CA 1
ATOM 1385 C C . SER A 1 194 ? -5.626 31.001 -13.305 1.00 26.42 198 SER A C 1
ATOM 1386 O O . SER A 1 194 ? -5.100 30.293 -14.171 1.00 26.43 198 SER A O 1
ATOM 1389 N N . ALA A 1 195 ? -5.490 32.326 -13.279 1.00 26.50 199 ALA A N 1
ATOM 1390 C CA . ALA A 1 195 ? -4.721 33.015 -14.334 1.00 26.66 199 ALA A CA 1
ATOM 1391 C C . ALA A 1 195 ? -3.266 32.535 -14.304 1.00 25.75 199 ALA A C 1
ATOM 1392 O O . ALA A 1 195 ? -2.711 32.120 -15.331 1.00 27.10 199 ALA A O 1
ATOM 1394 N N . GLN A 1 196 ? -2.666 32.533 -13.122 1.00 24.73 200 GLN A N 1
ATOM 1395 C CA . GLN A 1 196 ? -1.243 32.150 -12.968 1.00 23.40 200 GLN A CA 1
ATOM 1396 C C . GLN A 1 196 ? -1.005 30.689 -13.310 1.00 23.56 200 GLN A C 1
ATOM 1397 O O . GLN A 1 196 ? -0.005 30.351 -13.959 1.00 22.10 200 GLN A O 1
ATOM 1403 N N . LEU A 1 197 ? -1.927 29.814 -12.888 1.00 23.58 201 LEU A N 1
ATOM 1404 C CA . LEU A 1 197 ? -1.792 28.392 -13.185 1.00 23.84 201 LEU A CA 1
ATOM 1405 C C . LEU A 1 197 ? -1.949 28.112 -14.670 1.00 25.46 201 LEU A C 1
ATOM 1406 O O . LEU A 1 197 ? -1.311 27.202 -15.189 1.00 25.42 201 LEU A O 1
ATOM 1411 N N . SER A 1 198 ? -2.795 28.888 -15.348 1.00 27.09 202 SER A N 1
ATOM 1412 C CA . SER A 1 198 ? -2.951 28.775 -16.804 1.00 28.86 202 SER A CA 1
ATOM 1413 C C . SER A 1 198 ? -1.627 29.128 -17.530 1.00 28.46 202 SER A C 1
ATOM 1414 O O . SER A 1 198 ? -1.168 28.387 -18.402 1.00 27.78 202 SER A O 1
ATOM 1417 N N . VAL A 1 199 ? -1.009 30.248 -17.151 1.00 28.07 203 VAL A N 1
ATOM 1418 C CA . VAL A 1 199 ? 0.319 30.591 -17.646 1.00 27.52 203 VAL A CA 1
ATOM 1419 C C . VAL A 1 199 ? 1.313 29.477 -17.254 1.00 27.20 203 VAL A C 1
ATOM 1420 O O . VAL A 1 199 ? 2.100 28.975 -18.083 1.00 27.19 203 VAL A O 1
ATOM 1424 N N . ALA A 1 200 ? 1.271 29.062 -15.994 1.00 26.48 204 ALA A N 1
ATOM 1425 C CA . ALA A 1 200 ? 2.204 28.042 -15.528 1.00 26.33 204 ALA A CA 1
ATOM 1426 C C . ALA A 1 200 ? 2.149 26.795 -16.394 1.00 26.82 204 ALA A C 1
ATOM 1427 O O . ALA A 1 200 ? 3.185 26.298 -16.843 1.00 26.60 204 ALA A O 1
ATOM 1437 N N . SER A 1 202 ? 1.090 26.221 -19.428 1.00 30.45 206 SER A N 1
ATOM 1438 C CA . SER A 1 202 ? 1.488 26.412 -20.816 1.00 31.91 206 SER A CA 1
ATOM 1439 C C . SER A 1 202 ? 3.002 26.354 -21.002 1.00 30.93 206 SER A C 1
ATOM 1440 O O . SER A 1 202 ? 3.484 26.197 -22.111 1.00 31.44 206 SER A O 1
ATOM 1443 N N . PHE A 1 203 ? 3.752 26.464 -19.910 1.00 29.10 207 PHE A N 1
ATOM 1444 C CA . PHE A 1 203 ? 5.209 26.336 -19.956 1.00 28.86 207 PHE A CA 1
ATOM 1445 C C . PHE A 1 203 ? 5.658 24.861 -19.926 1.00 28.50 207 PHE A C 1
ATOM 1446 O O . PHE A 1 203 ? 6.857 24.577 -20.056 1.00 27.97 207 PHE A O 1
ATOM 1454 N N . ASN A 1 204 ? 4.715 23.937 -19.747 1.00 29.00 208 ASN A N 1
ATOM 1455 C CA A ASN A 1 204 ? 5.008 22.490 -19.565 0.50 29.50 208 ASN A CA 1
ATOM 1456 C CA B ASN A 1 204 ? 5.055 22.514 -19.644 0.50 29.39 208 ASN A CA 1
ATOM 1457 C C . ASN A 1 204 ? 6.153 22.296 -18.576 1.00 28.85 208 ASN A C 1
ATOM 1458 O O . ASN A 1 204 ? 7.212 21.762 -18.879 1.00 28.14 208 ASN A O 1
ATOM 1467 N N . PRO A 1 205 ? 5.921 22.756 -17.333 1.00 28.10 209 PRO A N 1
ATOM 1468 C CA . PRO A 1 205 ? 6.919 22.625 -16.288 1.00 27.40 209 PRO A CA 1
ATOM 1469 C C . PRO A 1 205 ? 7.079 21.202 -15.728 1.00 27.02 209 PRO A C 1
ATOM 1470 O O . PRO A 1 205 ? 6.119 20.432 -15.689 1.00 27.47 209 PRO A O 1
ATOM 1474 N N . ASP A 1 206 ? 8.290 20.898 -15.275 1.00 26.17 210 ASP A N 1
ATOM 1475 C CA . ASP A 1 206 ? 8.576 19.724 -14.447 1.00 26.36 210 ASP A CA 1
ATOM 1476 C C . ASP A 1 206 ? 8.199 19.985 -12.992 1.00 24.78 210 ASP A C 1
ATOM 1477 O O . ASP A 1 206 ? 7.974 19.045 -12.216 1.00 24.45 210 ASP A O 1
ATOM 1482 N N . ALA A 1 207 ? 8.209 21.257 -12.587 1.00 23.17 211 ALA A N 1
ATOM 1483 C CA . ALA A 1 207 ? 7.947 21.634 -11.182 1.00 22.10 211 ALA A CA 1
ATOM 1484 C C . ALA A 1 207 ? 7.441 23.067 -11.125 1.00 21.29 211 ALA A C 1
ATOM 1485 O O . ALA A 1 207 ? 7.778 23.877 -11.991 1.00 21.13 211 ALA A O 1
ATOM 1487 N N . ILE A 1 208 ? 6.646 23.361 -10.111 1.00 20.34 212 ILE A N 1
ATOM 1488 C CA . ILE A 1 208 ? 6.356 24.730 -9.736 1.00 20.09 212 ILE A CA 1
ATOM 1489 C C . ILE A 1 208 ? 7.016 24.972 -8.387 1.00 19.26 212 ILE A C 1
ATOM 1490 O O . ILE A 1 208 ? 7.090 24.067 -7.550 1.00 19.80 212 ILE A O 1
ATOM 1495 N N . TYR A 1 209 ? 7.566 26.173 -8.203 1.00 18.78 213 TYR A N 1
ATOM 1496 C CA . TYR A 1 209 ? 8.247 26.556 -6.958 1.00 18.19 213 TYR A CA 1
ATOM 1497 C C . TYR A 1 209 ? 7.571 27.831 -6.457 1.00 18.40 213 TYR A C 1
ATOM 1498 O O . TYR A 1 209 ? 7.530 28.820 -7.169 1.00 18.27 213 TYR A O 1
ATOM 1507 N N . ILE A 1 210 ? 7.033 27.777 -5.250 1.00 18.17 214 ILE A N 1
ATOM 1508 C CA . ILE A 1 210 ? 6.228 28.852 -4.690 1.00 17.71 214 ILE A CA 1
ATOM 1509 C C . ILE A 1 210 ? 6.967 29.435 -3.495 1.00 17.21 214 ILE A C 1
ATOM 1510 O O . ILE A 1 210 ? 7.291 28.715 -2.556 1.00 16.12 214 ILE A O 1
ATOM 1515 N N . THR A 1 211 ? 7.269 30.732 -3.530 1.00 17.02 215 THR A N 1
ATOM 1516 C CA . THR A 1 211 ? 8.122 31.337 -2.509 1.00 16.65 215 THR A CA 1
ATOM 1517 C C . THR A 1 211 ? 7.344 32.224 -1.489 1.00 17.61 215 THR A C 1
ATOM 1518 O O . THR A 1 211 ? 7.931 33.080 -0.804 1.00 17.20 215 THR A O 1
ATOM 1522 N N . GLY A 1 212 ? 6.031 32.000 -1.405 1.00 18.06 216 GLY A N 1
ATOM 1523 C CA . GLY A 1 212 ? 5.181 32.685 -0.441 1.00 17.63 216 GLY A CA 1
ATOM 1524 C C . GLY A 1 212 ? 5.023 31.920 0.881 1.00 16.71 216 GLY A C 1
ATOM 1525 O O . GLY A 1 212 ? 5.942 31.187 1.316 1.00 15.54 216 GLY A O 1
ATOM 1526 N N . TYR A 1 213 ? 3.885 32.135 1.538 1.00 16.10 217 TYR A N 1
ATOM 1527 C CA . TYR A 1 213 ? 3.599 31.512 2.862 1.00 15.48 217 TYR A CA 1
ATOM 1528 C C . TYR A 1 213 ? 2.499 30.460 2.734 1.00 15.54 217 TYR A C 1
ATOM 1529 O O . TYR A 1 213 ? 1.833 30.389 1.712 1.00 16.32 217 TYR A O 1
ATOM 1538 N N . TYR A 1 214 ? 2.341 29.656 3.777 1.00 15.06 218 TYR A N 1
ATOM 1539 C CA . TYR A 1 214 ? 1.492 28.456 3.747 1.00 15.83 218 TYR A CA 1
ATOM 1540 C C . TYR A 1 214 ? 0.056 28.693 3.245 1.00 17.22 218 TYR A C 1
ATOM 1541 O O . TYR A 1 214 ? -0.492 27.842 2.556 1.00 19.07 218 TYR A O 1
ATOM 1550 N N . PRO A 1 215 ? -0.559 29.850 3.554 1.00 18.49 219 PRO A N 1
ATOM 1551 C CA . PRO A 1 215 ? -1.929 29.955 3.102 1.00 19.57 219 PRO A CA 1
ATOM 1552 C C . PRO A 1 215 ? -2.065 29.925 1.594 1.00 19.79 219 PRO A C 1
ATOM 1553 O O . PRO A 1 215 ? -2.950 29.254 1.074 1.00 21.75 219 PRO A O 1
ATOM 1557 N N . GLU A 1 216 ? -1.185 30.629 0.900 1.00 19.05 220 GLU A N 1
ATOM 1558 C CA . GLU A 1 216 ? -1.239 30.656 -0.554 1.00 19.73 220 GLU A CA 1
ATOM 1559 C C . GLU A 1 216 ? -0.610 29.427 -1.165 1.00 18.84 220 GLU A C 1
ATOM 1560 O O . GLU A 1 216 ? -1.079 28.964 -2.203 1.00 20.27 220 GLU A O 1
ATOM 1566 N N . ILE A 1 217 ? 0.412 28.874 -0.522 1.00 18.00 221 ILE A N 1
ATOM 1567 C CA . ILE A 1 217 ? 1.069 27.695 -1.061 1.00 17.18 221 ILE A CA 1
ATOM 1568 C C . ILE A 1 217 ? 0.031 26.577 -1.098 1.00 18.38 221 ILE A C 1
ATOM 1569 O O . ILE A 1 217 ? -0.069 25.848 -2.078 1.00 18.50 221 ILE A O 1
ATOM 1574 N N . ALA A 1 218 ? -0.742 26.444 -0.028 1.00 19.07 222 ALA A N 1
ATOM 1575 C CA . ALA A 1 218 ? -1.730 25.369 0.060 1.00 19.24 222 ALA A CA 1
ATOM 1576 C C . ALA A 1 218 ? -2.808 25.510 -1.036 1.00 19.68 222 ALA A C 1
ATOM 1577 O O . ALA A 1 218 ? -3.216 24.516 -1.667 1.00 20.15 222 ALA A O 1
ATOM 1579 N N . LEU A 1 219 ? -3.278 26.735 -1.251 1.00 19.53 223 LEU A N 1
ATOM 1580 C CA . LEU A 1 219 ? -4.343 26.966 -2.211 1.00 20.41 223 LEU A CA 1
ATOM 1581 C C . LEU A 1 219 ? -3.830 26.775 -3.645 1.00 20.23 223 LEU A C 1
ATOM 1582 O O . LEU A 1 219 ? -4.509 26.180 -4.478 1.00 20.98 223 LEU A O 1
ATOM 1587 N N . ILE A 1 220 ? -2.624 27.257 -3.933 1.00 20.11 224 ILE A N 1
ATOM 1588 C CA . ILE A 1 220 ? -2.001 27.001 -5.239 1.00 19.16 224 ILE A CA 1
ATOM 1589 C C . ILE A 1 220 ? -1.876 25.513 -5.499 1.00 19.88 224 ILE A C 1
ATOM 1590 O O . ILE A 1 220 ? -2.140 25.036 -6.606 1.00 18.97 224 ILE A O 1
ATOM 1595 N N . SER A 1 221 ? -1.471 24.776 -4.480 1.00 20.61 225 SER A N 1
ATOM 1596 C CA . SER A 1 221 ? -1.256 23.356 -4.625 1.00 21.42 225 SER A CA 1
ATOM 1597 C C . SER A 1 221 ? -2.582 22.622 -4.952 1.00 22.87 225 SER A C 1
ATOM 1598 O O . SER A 1 221 ? -2.625 21.797 -5.873 1.00 22.68 225 SER A O 1
ATOM 1601 N N . ARG A 1 222 ? -3.660 22.934 -4.226 1.00 23.25 226 ARG A N 1
ATOM 1602 C CA . ARG A 1 222 ? -4.967 22.330 -4.521 1.00 24.53 226 ARG A CA 1
ATOM 1603 C C . ARG A 1 222 ? -5.431 22.643 -5.941 1.00 24.80 226 ARG A C 1
ATOM 1604 O O . ARG A 1 222 ? -5.845 21.753 -6.693 1.00 25.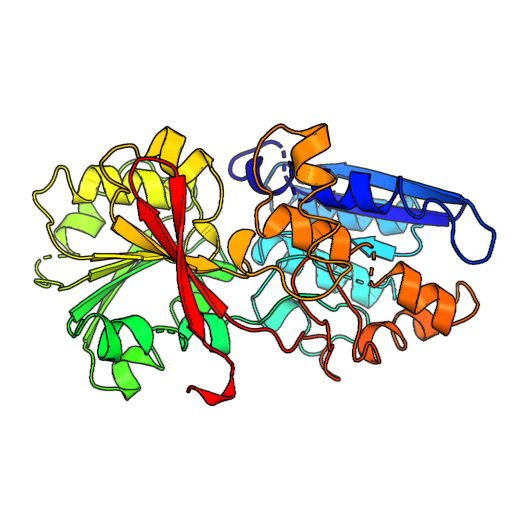52 226 ARG A O 1
ATOM 1612 N N . GLN A 1 223 ? -5.342 23.902 -6.323 1.00 23.92 227 GLN A N 1
ATOM 1613 C CA . GLN A 1 223 ? -5.737 24.314 -7.652 1.00 24.37 227 GLN A CA 1
ATOM 1614 C C . GLN A 1 223 ? -4.847 23.700 -8.748 1.00 24.28 227 GLN A C 1
ATOM 1615 O O . GLN A 1 223 ? -5.347 23.352 -9.793 1.00 23.58 227 GLN A O 1
ATOM 1621 N N . ALA A 1 224 ? -3.560 23.516 -8.478 1.00 24.19 228 ALA A N 1
ATOM 1622 C CA . ALA A 1 224 ? -2.647 22.943 -9.457 1.00 24.94 228 ALA A CA 1
ATOM 1623 C C . ALA A 1 224 ? -2.963 21.460 -9.687 1.00 26.55 228 ALA A C 1
ATOM 1624 O O . ALA A 1 224 ? -2.985 20.989 -10.832 1.00 26.74 228 ALA A O 1
ATOM 1626 N N . ARG A 1 225 ? -3.215 20.727 -8.600 1.00 27.16 229 ARG A N 1
ATOM 1627 C CA . ARG A 1 225 ? -3.530 19.323 -8.708 1.00 28.13 229 ARG A CA 1
ATOM 1628 C C . ARG A 1 225 ? -4.899 19.106 -9.379 1.00 30.22 229 ARG A C 1
ATOM 1629 O O . ARG A 1 225 ? -5.020 18.245 -10.235 1.00 30.00 229 ARG A O 1
ATOM 1637 N N . GLN A 1 226 ? -5.906 19.872 -8.948 1.00 30.65 230 GLN A N 1
ATOM 1638 C CA A GLN A 1 226 ? -7.233 19.888 -9.581 0.50 32.01 230 GLN A CA 1
ATOM 1639 C CA B GLN A 1 226 ? -7.227 19.848 -9.568 0.50 31.91 230 GLN A CA 1
ATOM 1640 C C . GLN A 1 226 ? -7.138 20.091 -11.091 1.00 32.71 230 GLN A C 1
ATOM 1641 O O . GLN A 1 226 ? -7.926 19.531 -11.853 1.00 33.15 230 GLN A O 1
ATOM 1652 N N . LEU A 1 227 ? -6.167 20.896 -11.538 1.00 32.88 231 LEU A N 1
ATOM 1653 C CA . LEU A 1 227 ? -5.921 21.085 -12.989 1.00 33.71 231 LEU A CA 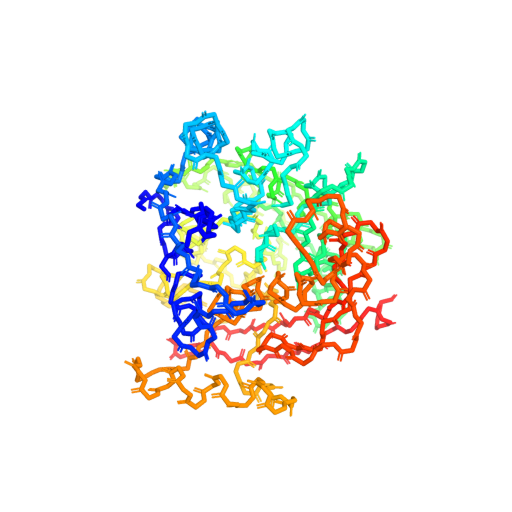1
ATOM 1654 C C . LEU A 1 227 ? -5.354 19.861 -13.726 1.00 33.98 231 LEU A C 1
ATOM 1655 O O . LEU A 1 227 ? -5.370 19.838 -14.935 1.00 34.77 231 LEU A O 1
ATOM 1660 N N . GLY A 1 228 ? -4.823 18.869 -13.024 1.00 33.21 232 GLY A N 1
ATOM 1661 C CA . GLY A 1 228 ? -4.142 17.759 -13.670 1.00 33.36 232 GLY A CA 1
ATOM 1662 C C . GLY A 1 228 ? -2.612 17.839 -13.579 1.00 32.64 232 GLY A C 1
ATOM 1663 O O . GLY A 1 228 ? -1.921 16.967 -14.108 1.00 33.08 232 GLY A O 1
ATOM 1664 N N . PHE A 1 229 ? -2.062 18.857 -12.918 1.00 30.27 233 PHE A N 1
ATOM 1665 C CA . PHE A 1 229 ? -0.594 18.943 -12.772 1.00 29.90 233 PHE A CA 1
ATOM 1666 C C . PHE A 1 229 ? -0.066 17.757 -11.967 1.00 29.79 233 PHE A C 1
ATOM 1667 O O . PHE A 1 229 ? -0.517 17.520 -10.845 1.00 30.57 233 PHE A O 1
ATOM 1675 N N . THR A 1 230 ? 0.861 17.013 -12.555 1.00 29.31 234 THR A N 1
ATOM 1676 C CA . THR A 1 230 ? 1.451 15.845 -11.927 1.00 29.60 234 THR A CA 1
ATOM 1677 C C . THR A 1 230 ? 2.960 16.050 -11.644 1.00 28.79 234 THR A C 1
ATOM 1678 O O . THR A 1 230 ? 3.637 15.150 -11.187 1.00 29.62 234 THR A O 1
ATOM 1682 N N . GLY A 1 231 ? 3.494 17.240 -11.895 1.00 28.21 235 GLY A N 1
ATOM 1683 C CA . GLY A 1 231 ? 4.896 17.533 -11.566 1.00 27.12 235 GLY A CA 1
ATOM 1684 C C . GLY A 1 231 ? 5.131 17.810 -10.065 1.00 26.04 235 GLY A C 1
ATOM 1685 O O . GLY A 1 231 ? 4.238 17.635 -9.216 1.00 25.80 235 GLY A O 1
ATOM 1686 N N . TYR A 1 232 ? 6.350 18.222 -9.743 1.00 25.26 236 TYR A N 1
ATOM 1687 C CA . TYR A 1 232 ? 6.741 18.509 -8.367 1.00 24.36 236 TYR A CA 1
ATOM 1688 C C . TYR A 1 232 ? 6.165 19.844 -7.945 1.00 23.07 236 TYR A C 1
ATOM 1689 O O . TYR A 1 232 ? 6.079 20.800 -8.750 1.00 23.04 236 TYR A O 1
ATOM 1698 N N . ILE A 1 233 ? 5.743 19.920 -6.687 1.00 22.14 237 ILE A N 1
ATOM 1699 C CA . ILE A 1 233 ? 5.452 21.227 -6.080 1.00 20.94 237 ILE A CA 1
ATOM 1700 C C . ILE A 1 233 ? 6.520 21.448 -5.026 1.00 19.67 237 ILE A C 1
ATOM 1701 O O . ILE A 1 233 ? 6.700 20.623 -4.133 1.00 19.12 237 ILE A O 1
ATOM 1706 N N . LEU A 1 234 ? 7.232 22.553 -5.165 1.00 18.73 238 LEU A N 1
ATOM 1707 C CA . LEU A 1 234 ? 8.376 22.908 -4.338 1.00 18.14 238 LEU A CA 1
ATOM 1708 C C . LEU A 1 234 ? 8.077 24.230 -3.680 1.00 18.13 238 LEU A C 1
ATOM 1709 O O . LEU A 1 234 ? 7.365 25.055 -4.268 1.00 17.51 238 LEU A O 1
ATOM 1714 N N . ALA A 1 235 ? 8.569 24.428 -2.457 1.00 17.51 239 ALA A N 1
ATOM 1715 C CA . ALA A 1 235 ? 8.441 25.730 -1.794 1.00 17.30 239 ALA A CA 1
ATOM 1716 C C . ALA A 1 235 ? 9.626 25.999 -0.863 1.00 16.85 239 ALA A C 1
ATOM 1717 O O . ALA A 1 235 ? 10.493 25.138 -0.646 1.00 16.09 239 ALA A O 1
ATOM 1719 N N . GLY A 1 236 ? 9.648 27.200 -0.298 1.00 16.81 240 GLY A N 1
ATOM 1720 C CA . GLY A 1 236 ? 10.605 27.529 0.738 1.00 17.09 240 GLY A CA 1
ATOM 1721 C C . GLY A 1 236 ? 10.050 27.310 2.134 1.00 16.70 240 GLY A C 1
ATOM 1722 O O . GLY A 1 236 ? 9.018 26.675 2.319 1.00 16.38 240 GLY A O 1
ATOM 1723 N N . ASP A 1 237 ? 10.741 27.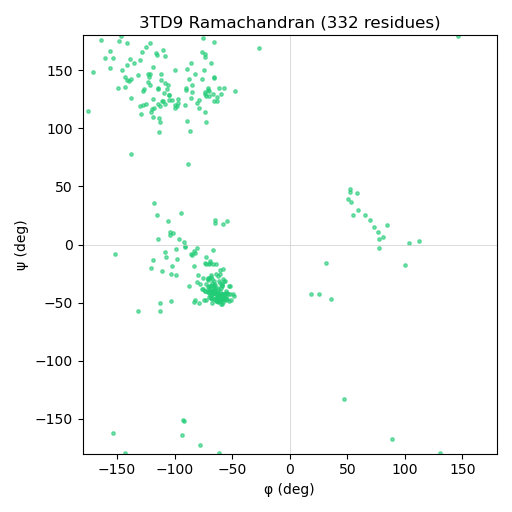894 3.113 1.00 17.19 241 ASP A N 1
ATOM 1724 C CA . ASP A 1 237 ? 10.423 27.736 4.530 1.00 16.97 241 ASP A CA 1
ATOM 1725 C C . ASP A 1 237 ? 9.052 28.305 4.890 1.00 16.69 241 ASP A C 1
ATOM 1726 O O . ASP A 1 237 ? 8.458 27.914 5.872 1.00 16.87 241 ASP A O 1
ATOM 1731 N N . GLY A 1 238 ? 8.508 29.146 4.014 1.00 17.18 242 GLY A N 1
ATOM 1732 C CA . GLY A 1 238 ? 7.152 29.634 4.162 1.00 17.35 242 GLY A CA 1
ATOM 1733 C C . GLY A 1 238 ? 6.106 28.558 4.206 1.00 17.51 242 GLY A C 1
ATOM 1734 O O . GLY A 1 238 ? 5.028 28.787 4.722 1.00 17.00 242 GLY A O 1
ATOM 1735 N N . ALA A 1 239 ? 6.443 27.369 3.686 1.00 17.92 243 ALA A N 1
ATOM 1736 C CA . ALA A 1 239 ? 5.581 26.212 3.738 1.00 17.80 243 ALA A CA 1
ATOM 1737 C C . ALA A 1 239 ? 5.481 25.581 5.123 1.00 18.23 243 ALA A C 1
ATOM 1738 O O . ALA A 1 239 ? 4.603 24.782 5.345 1.00 18.15 243 ALA A O 1
ATOM 1740 N N . ASP A 1 240 ? 6.406 25.906 6.028 1.00 18.35 244 ASP A N 1
ATOM 1741 C CA . ASP A 1 240 ? 6.678 25.045 7.198 1.00 19.58 244 ASP A CA 1
ATOM 1742 C C . ASP A 1 240 ? 5.786 25.364 8.395 1.00 19.77 244 ASP A C 1
ATOM 1743 O O . ASP A 1 240 ? 6.239 25.891 9.393 1.00 19.98 244 ASP A O 1
ATOM 1748 N N . ALA A 1 241 ? 4.495 25.046 8.264 1.00 19.28 245 ALA A N 1
ATOM 1749 C CA . ALA A 1 241 ? 3.504 25.160 9.339 1.00 18.92 245 ALA A CA 1
ATOM 1750 C C . ALA A 1 241 ? 2.611 23.944 9.118 1.00 19.59 245 ALA A C 1
ATOM 1751 O O . ALA A 1 241 ? 2.372 23.582 7.977 1.00 18.63 245 ALA A O 1
ATOM 1753 N N . PRO A 1 242 ? 2.110 23.322 10.186 1.00 20.82 246 PRO A N 1
ATOM 1754 C CA . PRO A 1 242 ? 1.177 22.202 9.985 1.00 21.48 246 PRO A CA 1
ATOM 1755 C C . PRO A 1 242 ? -0.084 22.614 9.233 1.00 21.20 246 PRO A C 1
ATOM 1756 O O . PRO A 1 242 ? -0.756 21.781 8.639 1.00 21.23 246 PRO A O 1
ATOM 1760 N N . GLU A 1 243 ? -0.398 23.900 9.252 1.00 20.72 247 GLU A N 1
ATOM 1761 C CA . GLU A 1 243 ? -1.535 24.410 8.491 1.00 20.89 247 GLU A CA 1
ATOM 1762 C C . GLU A 1 243 ? -1.418 24.117 6.985 1.00 20.16 247 GLU A C 1
ATOM 1763 O O . GLU A 1 243 ? -2.413 23.990 6.307 1.00 20.43 247 GLU A O 1
ATOM 1769 N N . LEU A 1 244 ? -0.202 24.037 6.466 1.00 20.15 248 LEU A N 1
ATOM 1770 C CA . LEU A 1 244 ? -0.001 23.654 5.065 1.00 19.62 248 LEU A CA 1
ATOM 1771 C C . LEU A 1 244 ? -0.761 22.369 4.719 1.00 20.70 248 LEU A C 1
ATOM 1772 O O . LEU A 1 244 ? -1.462 22.312 3.702 1.00 21.25 248 LEU A O 1
ATOM 1777 N N . ILE A 1 245 ? -0.611 21.377 5.569 1.00 20.68 249 ILE A N 1
ATOM 1778 C CA . ILE A 1 245 ? -1.269 20.069 5.434 1.00 22.58 249 ILE A CA 1
ATOM 1779 C C . ILE A 1 245 ? -2.757 20.123 5.768 1.00 23.84 249 ILE A C 1
ATOM 1780 O O . ILE A 1 245 ? -3.568 19.501 5.077 1.00 23.42 249 ILE A O 1
ATOM 1785 N N . GLU A 1 246 ? -3.107 20.883 6.821 1.00 24.71 250 GLU A N 1
ATOM 1786 C CA . GLU A 1 246 ? -4.513 21.064 7.230 1.00 26.04 250 GLU A CA 1
ATOM 1787 C C . GLU A 1 246 ? -5.341 21.640 6.075 1.00 26.10 250 GLU A C 1
ATOM 1788 O O . GLU A 1 246 ? -6.441 21.144 5.810 1.00 26.68 250 GLU A O 1
ATOM 1794 N N . ILE A 1 247 ? -4.802 22.659 5.399 1.00 24.57 251 ILE A N 1
ATOM 1795 C CA . ILE A 1 247 ? -5.484 23.302 4.257 1.00 25.79 251 ILE A CA 1
ATOM 1796 C C . ILE A 1 247 ? -5.314 22.438 2.989 1.00 25.53 251 ILE A C 1
ATOM 1797 O O . ILE A 1 247 ? -6.279 22.108 2.305 1.00 25.49 251 ILE A O 1
ATOM 1802 N N . GLY A 1 248 ? -4.077 22.054 2.710 1.00 24.38 252 GLY A N 1
ATOM 1803 C CA . GLY A 1 248 ? -3.736 21.375 1.455 1.00 24.09 252 GLY A CA 1
ATOM 1804 C C . GLY A 1 248 ? -4.201 19.940 1.226 1.00 24.87 252 GLY A C 1
ATOM 1805 O O . GLY A 1 248 ? -4.424 19.535 0.055 1.00 24.03 252 GLY A O 1
ATOM 1806 N N . GLY A 1 249 ? -4.347 19.171 2.304 1.00 24.32 253 GLY A N 1
ATOM 1807 C CA . GLY A 1 249 ? -4.659 17.741 2.202 1.00 25.58 253 GLY A CA 1
ATOM 1808 C C . GLY A 1 249 ? -3.810 16.954 1.199 1.00 25.25 253 GLY A C 1
ATOM 1809 O O . GLY A 1 249 ? -2.603 17.095 1.135 1.00 25.22 253 GLY A O 1
ATOM 1810 N N . GLU A 1 250 ? -4.474 16.153 0.388 1.00 26.24 254 GLU A N 1
ATOM 1811 C CA A GLU A 1 250 ? -3.830 15.294 -0.626 0.50 26.52 254 GLU A CA 1
ATOM 1812 C CA B GLU A 1 250 ? -3.786 15.297 -0.577 0.50 26.66 254 GLU A CA 1
ATOM 1813 C C . GLU A 1 250 ? -2.995 16.122 -1.616 1.00 26.03 254 GLU A C 1
ATOM 1814 O O . GLU A 1 250 ? -1.973 15.670 -2.119 1.00 26.13 254 GLU A O 1
ATOM 1825 N N . ALA A 1 251 ? -3.437 17.342 -1.901 1.00 25.14 255 ALA A N 1
ATOM 1826 C CA . ALA A 1 251 ? -2.779 18.179 -2.878 1.00 25.18 255 ALA A CA 1
ATOM 1827 C C . ALA A 1 251 ? -1.323 18.535 -2.490 1.00 24.75 255 ALA A C 1
ATOM 1828 O O . ALA A 1 251 ? -0.490 18.762 -3.373 1.00 25.31 255 ALA A O 1
ATOM 1830 N N . VAL A 1 252 ? -1.012 18.553 -1.190 1.00 24.25 256 VAL A N 1
ATOM 1831 C CA . VAL A 1 252 ? 0.374 18.775 -0.750 1.00 23.38 256 VAL A CA 1
ATOM 1832 C C . VAL A 1 252 ? 1.143 17.481 -0.449 1.00 23.61 256 VAL A C 1
ATOM 1833 O O . VAL A 1 252 ? 2.278 17.552 -0.024 1.00 22.50 256 VAL A O 1
ATOM 1837 N N . GLU A 1 253 ? 0.563 16.310 -0.700 1.00 24.47 257 GLU A N 1
ATOM 1838 C CA . GLU A 1 253 ? 1.377 15.083 -0.605 1.00 24.78 257 GLU A CA 1
ATOM 1839 C C . GLU A 1 253 ? 2.524 15.129 -1.623 1.00 24.87 257 GLU A C 1
ATOM 1840 O O . GLU A 1 253 ? 2.350 15.535 -2.781 1.00 23.43 257 GLU A O 1
ATOM 1846 N N . GLY A 1 254 ? 3.722 14.767 -1.169 1.00 25.17 258 GLY A N 1
ATOM 1847 C CA . GLY A 1 254 ? 4.907 14.846 -2.019 1.00 25.21 258 GLY A CA 1
ATOM 1848 C C . GLY A 1 254 ? 5.482 16.242 -2.207 1.00 23.70 258 GLY A C 1
ATOM 1849 O O . GLY A 1 254 ? 6.513 16.387 -2.854 1.00 24.16 258 GLY A O 1
ATOM 1850 N N . LEU A 1 255 ? 4.835 17.267 -1.635 1.00 23.04 259 LEU A N 1
ATOM 1851 C CA . LEU A 1 255 ? 5.385 18.628 -1.662 1.00 21.26 259 LEU A CA 1
ATOM 1852 C C . LEU A 1 255 ? 6.742 18.639 -0.969 1.00 20.84 259 LEU A C 1
ATOM 1853 O O . LEU A 1 255 ? 6.883 18.140 0.152 1.00 20.84 259 LEU A O 1
ATOM 1858 N N . LEU A 1 256 ? 7.738 19.207 -1.634 1.00 20.19 260 LEU A N 1
ATOM 1859 C CA . LEU A 1 256 ? 9.067 19.337 -1.058 1.00 19.94 260 LEU A CA 1
ATOM 1860 C C . LEU A 1 256 ? 9.365 20.780 -0.700 1.00 19.56 260 LEU A C 1
ATOM 1861 O O . LEU A 1 256 ? 9.026 21.697 -1.473 1.00 18.60 260 LEU A O 1
ATOM 1866 N N . PHE A 1 257 ? 9.994 21.001 0.455 1.00 18.55 261 PHE A N 1
ATOM 1867 C CA . PHE A 1 257 ? 10.306 22.370 0.861 1.00 17.87 261 PHE A CA 1
ATOM 1868 C C . PHE A 1 257 ? 11.611 22.497 1.619 1.00 18.11 261 PHE A C 1
ATOM 1869 O O . PHE A 1 257 ? 12.068 21.570 2.291 1.00 18.51 261 PHE A O 1
ATOM 1877 N N . THR A 1 258 ? 12.247 23.649 1.485 1.00 17.49 262 THR A N 1
ATOM 1878 C CA . THR A 1 258 ? 13.430 23.909 2.261 1.00 17.42 262 THR A CA 1
ATOM 1879 C C . THR A 1 258 ? 13.023 24.504 3.601 1.00 17.79 262 THR A C 1
ATOM 1880 O O . THR A 1 258 ? 12.082 25.303 3.690 1.00 17.76 262 THR A O 1
ATOM 1884 N N . THR A 1 259 ? 13.731 24.114 4.648 1.00 18.07 263 THR A N 1
ATOM 1885 C CA . THR A 1 259 ? 13.526 24.712 5.964 1.00 18.16 263 THR A CA 1
ATOM 1886 C C . THR A 1 259 ? 14.829 24.592 6.754 1.00 18.89 263 THR A C 1
ATOM 1887 O O . THR A 1 259 ? 15.905 24.363 6.155 1.00 18.12 263 THR A O 1
ATOM 1891 N N . HIS A 1 260 ? 14.723 24.738 8.076 1.00 18.77 264 HIS A N 1
ATOM 1892 C CA . HIS A 1 260 ? 15.851 24.974 8.950 1.00 18.67 264 HIS A CA 1
ATOM 1893 C C . HIS A 1 260 ? 16.179 23.757 9.791 1.00 19.19 264 HIS A C 1
ATOM 1894 O O . HIS A 1 260 ? 17.179 23.777 10.461 1.00 20.35 264 HIS A O 1
ATOM 1901 N N . TYR A 1 261 ? 15.349 22.706 9.738 1.00 19.26 265 TYR A N 1
ATOM 1902 C CA . TYR A 1 261 ? 15.268 21.762 10.828 1.00 20.30 265 TYR A CA 1
ATOM 1903 C C . TYR A 1 261 ? 14.435 20.535 10.487 1.00 20.63 265 TYR A C 1
ATOM 1904 O O . TYR A 1 261 ? 13.496 20.631 9.704 1.00 22.19 265 TYR A O 1
ATOM 1913 N N . HIS A 1 262 ? 14.783 19.395 11.066 1.00 20.15 266 HIS A N 1
ATOM 1914 C CA . HIS A 1 262 ? 13.826 18.293 11.233 1.00 21.54 266 HIS A CA 1
ATOM 1915 C C . HIS A 1 262 ? 14.129 17.638 12.573 1.00 22.11 266 HIS A C 1
ATOM 1916 O O . HIS A 1 262 ? 15.291 17.426 12.899 1.00 22.50 266 HIS A O 1
ATOM 1923 N N . PRO A 1 263 ? 13.098 17.335 13.363 1.00 23.71 267 PRO A N 1
ATOM 1924 C CA . PRO A 1 263 ? 13.350 16.846 14.707 1.00 24.51 267 PRO A CA 1
ATOM 1925 C C . PRO A 1 263 ? 14.130 15.542 14.738 1.00 26.29 267 PRO A C 1
ATOM 1926 O O . PRO A 1 263 ? 14.891 15.311 15.674 1.00 25.93 267 PRO A O 1
ATOM 1930 N N . LYS A 1 264 ? 13.948 14.696 13.728 1.00 26.89 268 LYS A N 1
ATOM 1931 C CA . LYS A 1 264 ? 14.663 13.449 13.682 1.00 29.29 268 LYS A CA 1
ATOM 1932 C C . LYS A 1 264 ? 16.139 13.665 13.346 1.00 28.64 268 LYS A C 1
ATOM 1933 O O . LYS A 1 264 ? 16.904 12.758 13.504 1.00 28.96 268 LYS A O 1
ATOM 1939 N N . ALA A 1 265 ? 16.535 14.872 12.933 1.00 27.62 269 ALA A N 1
ATOM 1940 C CA . ALA A 1 265 ? 17.953 15.170 12.672 1.00 27.84 269 ALA A CA 1
ATOM 1941 C C . ALA A 1 265 ? 18.677 15.725 13.889 1.00 28.14 269 ALA A C 1
ATOM 1942 O O . ALA A 1 265 ? 19.861 16.036 13.800 1.00 29.06 269 ALA A O 1
ATOM 1944 N N . ALA A 1 266 ? 17.978 15.899 15.012 1.00 28.14 270 ALA A N 1
ATOM 1945 C CA . ALA A 1 266 ? 18.574 16.519 16.201 1.00 27.76 270 ALA A CA 1
ATOM 1946 C C . ALA A 1 266 ? 19.795 15.739 16.626 1.00 28.82 270 ALA A C 1
ATOM 1947 O O . ALA A 1 266 ? 19.765 14.515 16.714 1.00 27.82 270 ALA A O 1
ATOM 1949 N N . SER A 1 267 ? 20.856 16.474 16.917 1.00 29.25 271 SER A N 1
ATOM 1950 C CA . SER A 1 267 ? 22.178 15.902 17.007 1.00 30.76 271 SER A CA 1
ATOM 1951 C C . SER A 1 267 ? 22.909 16.353 18.286 1.00 29.99 271 SER A C 1
ATOM 1952 O O . SER A 1 267 ? 23.287 15.512 19.115 1.00 30.99 271 SER A O 1
ATOM 1955 N N . ASN A 1 268 ? 23.061 17.659 18.484 1.00 26.85 272 ASN A N 1
ATOM 1956 C CA . ASN A 1 268 ? 23.687 18.165 19.694 1.00 25.78 272 ASN A CA 1
ATOM 1957 C C . ASN A 1 268 ? 22.733 18.022 20.929 1.00 25.95 272 ASN A C 1
ATOM 1958 O O . ASN A 1 268 ? 21.524 17.844 20.769 1.00 25.39 272 ASN A O 1
ATOM 1963 N N . PRO A 1 269 ? 23.273 18.083 22.157 1.00 26.55 273 PRO A N 1
ATOM 1964 C CA . PRO A 1 269 ? 22.436 17.734 23.309 1.00 26.92 273 PRO A CA 1
ATOM 1965 C C . PRO A 1 269 ? 21.321 18.728 23.654 1.00 25.01 273 PRO A C 1
ATOM 1966 O O . PRO A 1 269 ? 20.297 18.332 24.179 1.00 25.62 273 PRO A O 1
ATOM 1970 N N . VAL A 1 270 ? 21.505 19.997 23.348 1.00 23.83 274 VAL A N 1
ATOM 1971 C CA . VAL A 1 270 ? 20.444 20.963 23.564 1.00 21.99 274 VAL A CA 1
ATOM 1972 C C . VAL A 1 270 ? 19.294 20.676 22.569 1.00 21.63 274 VAL A C 1
ATOM 1973 O O . VAL A 1 270 ? 18.110 20.802 22.931 1.00 21.11 274 VAL A O 1
ATOM 1977 N N . ALA A 1 271 ? 19.641 20.246 21.344 1.00 20.59 275 ALA A N 1
ATOM 1978 C CA . ALA A 1 271 ? 18.616 19.956 20.335 1.00 20.76 275 ALA A CA 1
ATOM 1979 C C . ALA A 1 271 ? 17.834 18.689 20.682 1.00 21.45 275 ALA A C 1
ATOM 1980 O O . ALA A 1 271 ? 16.622 18.625 20.507 1.00 19.95 275 ALA A O 1
ATOM 1982 N N . LYS A 1 272 ? 18.536 17.664 21.164 1.00 22.49 276 LYS A N 1
ATOM 1983 C CA . LYS A 1 272 ? 17.858 16.420 21.560 1.00 24.38 276 LYS A CA 1
ATOM 1984 C C . LYS A 1 272 ? 16.945 16.674 22.762 1.00 24.94 276 LYS A C 1
ATOM 1985 O O . LYS A 1 272 ? 15.811 16.192 22.793 1.00 25.79 276 LYS A O 1
ATOM 1991 N N . LYS A 1 273 ? 17.433 17.456 23.719 1.00 25.39 277 LYS A N 1
ATOM 1992 C CA A LYS A 1 273 ? 16.625 17.819 24.889 0.50 25.84 277 LYS A CA 1
ATOM 1993 C CA B LYS A 1 273 ? 16.661 17.872 24.892 0.50 25.57 277 LYS A CA 1
ATOM 1994 C C . LYS A 1 273 ? 15.396 18.616 24.496 1.00 25.01 277 LYS A C 1
ATOM 1995 O O . LYS A 1 273 ? 14.311 18.322 24.972 1.00 25.95 277 LYS A O 1
ATOM 2006 N N . PHE A 1 274 ? 15.558 19.613 23.627 1.00 23.70 278 PHE A N 1
ATOM 2007 C CA . PHE A 1 274 ? 14.423 20.380 23.157 1.00 22.11 278 PHE A CA 1
ATOM 2008 C C . PHE A 1 274 ? 13.340 19.477 22.535 1.00 22.67 278 PHE A C 1
ATOM 2009 O O . PHE A 1 274 ? 12.151 19.698 22.760 1.00 20.90 278 PHE A O 1
ATOM 2017 N N . VAL A 1 275 ? 13.745 18.460 21.769 1.00 22.96 279 VAL A N 1
ATOM 2018 C CA . VAL A 1 275 ? 12.769 17.529 21.196 1.00 23.65 279 VAL A CA 1
ATOM 2019 C C . VAL A 1 275 ? 11.965 16.867 22.324 1.00 25.03 279 VAL A C 1
ATOM 2020 O O . VAL A 1 275 ? 10.724 16.873 22.294 1.00 24.63 279 VAL A O 1
ATOM 2024 N N . GLU A 1 276 ? 12.659 16.305 23.318 1.00 26.12 280 GLU A N 1
ATOM 2025 C CA A GLU A 1 276 ? 11.948 15.615 24.391 0.50 26.76 280 GLU A CA 1
ATOM 2026 C CA B GLU A 1 276 ? 12.020 15.634 24.460 0.50 27.07 280 GLU A CA 1
ATOM 2027 C C . GLU A 1 276 ? 11.067 16.571 25.223 1.00 26.36 280 GLU A C 1
ATOM 2028 O O . GLU A 1 276 ? 9.961 16.209 25.563 1.00 25.59 280 GLU A O 1
ATOM 2039 N N . VAL A 1 277 ? 11.540 17.785 25.517 1.00 25.39 281 VAL A N 1
ATOM 2040 C CA . VAL A 1 277 ? 10.771 18.740 26.304 1.00 24.64 281 VAL A CA 1
ATOM 2041 C C . VAL A 1 277 ? 9.529 19.195 25.511 1.00 24.40 281 VAL A C 1
ATOM 2042 O O . VAL A 1 277 ? 8.403 19.316 26.072 1.00 23.01 281 VAL A O 1
ATOM 2046 N N . TYR A 1 278 ? 9.711 19.415 24.208 1.00 23.54 282 TYR A N 1
ATOM 2047 C CA . TYR A 1 278 ? 8.610 19.907 23.385 1.00 22.69 282 TYR A CA 1
ATOM 2048 C C . TYR A 1 278 ? 7.561 18.808 23.270 1.00 23.62 282 TYR A C 1
ATOM 2049 O O . TYR A 1 278 ? 6.371 19.057 23.439 1.00 21.07 282 TYR A O 1
ATOM 2058 N N . LYS A 1 279 ? 8.022 17.585 22.998 1.00 24.76 283 LYS A N 1
ATOM 2059 C CA . LYS A 1 279 ? 7.138 16.427 22.909 1.00 26.51 283 LYS A CA 1
ATOM 2060 C C . LYS A 1 279 ? 6.296 16.213 24.189 1.00 27.83 283 LYS A C 1
ATOM 2061 O O . LYS A 1 279 ? 5.105 15.882 24.104 1.00 27.83 283 LYS A O 1
ATOM 2067 N N . GLU A 1 280 ? 6.932 16.375 25.343 1.00 27.98 284 GLU A N 1
ATOM 2068 C CA . GLU A 1 280 ? 6.277 16.175 26.624 1.00 30.70 284 GLU A CA 1
ATOM 2069 C C . GLU A 1 280 ? 5.165 17.196 26.810 1.00 29.78 284 GLU A C 1
ATOM 2070 O O . GLU A 1 280 ? 4.115 16.857 27.331 1.00 29.75 284 GLU A O 1
ATOM 2076 N N . LYS A 1 281 ? 5.410 18.436 26.415 1.00 27.85 285 LYS A N 1
ATOM 2077 C CA . LYS A 1 281 ? 4.423 19.517 26.604 1.00 28.33 285 LYS A CA 1
ATOM 2078 C C . LYS A 1 281 ? 3.268 19.509 25.590 1.00 27.13 285 LYS A C 1
ATOM 2079 O O . LYS A 1 281 ? 2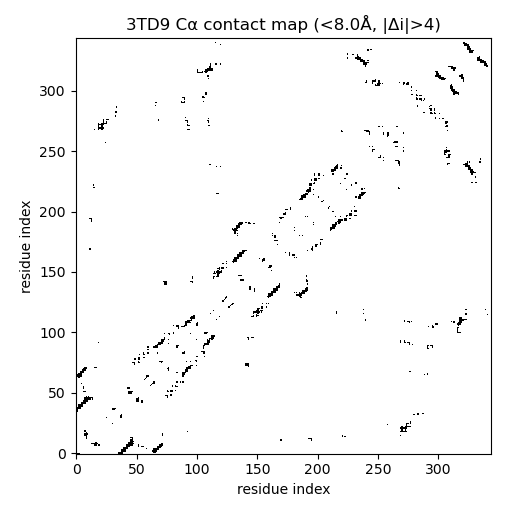.136 19.900 25.916 1.00 25.82 285 LYS A O 1
ATOM 2085 N N . TYR A 1 282 ? 3.575 19.095 24.358 1.00 26.43 286 TYR A N 1
ATOM 2086 C CA . TYR A 1 282 ? 2.665 19.274 23.209 1.00 26.02 286 TYR A CA 1
ATOM 2087 C C . TYR A 1 282 ? 2.197 17.976 22.543 1.00 26.44 286 TYR A C 1
ATOM 2088 O O . TYR A 1 282 ? 1.271 18.004 21.754 1.00 26.54 286 TYR A O 1
ATOM 2097 N N . GLY A 1 283 ? 2.837 16.847 22.854 1.00 27.25 287 GLY A N 1
ATOM 2098 C CA . GLY A 1 283 ? 2.431 15.551 22.326 1.00 27.60 287 GLY A CA 1
ATOM 2099 C C . GLY A 1 283 ? 2.690 15.355 20.849 1.00 27.51 287 GLY A C 1
ATOM 2100 O O . GLY A 1 283 ? 2.091 14.477 20.244 1.00 27.90 287 GLY A O 1
ATOM 2101 N N . LYS A 1 284 ? 3.607 16.145 20.290 1.00 26.46 288 LYS A N 1
ATOM 2102 C CA . LYS A 1 284 ? 3.992 16.068 18.875 1.00 25.75 288 LYS A CA 1
ATOM 2103 C C . LYS A 1 284 ? 5.414 16.585 18.761 1.00 24.91 288 LYS A C 1
ATOM 2104 O O . LYS A 1 284 ? 5.900 17.251 19.660 1.00 23.75 288 LYS A O 1
ATOM 2110 N N . GLU A 1 285 ? 6.073 16.235 17.661 1.00 25.11 289 GLU A N 1
ATOM 2111 C CA . GLU A 1 285 ? 7.451 16.659 17.366 1.00 25.09 289 GLU A CA 1
ATOM 2112 C C . GLU A 1 285 ? 7.489 18.177 17.158 1.00 23.31 289 GLU A C 1
ATOM 2113 O O . GLU A 1 285 ? 6.558 18.726 16.588 1.00 21.40 289 GLU A O 1
ATOM 2119 N N . PRO A 1 286 ? 8.559 18.848 17.600 1.00 21.56 290 PRO A N 1
ATOM 2120 C CA . PRO A 1 286 ? 8.681 20.254 17.302 1.00 21.26 290 PRO A CA 1
ATOM 2121 C C . PRO A 1 286 ? 9.040 20.505 15.842 1.00 20.23 290 PRO A C 1
ATOM 2122 O O . PRO A 1 286 ? 9.472 19.604 15.121 1.00 19.86 290 PRO A O 1
ATOM 2126 N N . ALA A 1 287 ? 8.844 21.747 15.426 1.00 19.93 291 ALA A N 1
ATOM 2127 C CA . ALA A 1 287 ? 9.144 22.165 14.074 1.00 18.23 291 ALA A CA 1
ATOM 2128 C C . ALA A 1 287 ? 10.166 23.312 14.133 1.00 16.61 291 ALA A C 1
ATOM 2129 O O . ALA A 1 287 ? 10.504 23.797 15.204 1.00 16.70 291 ALA A O 1
ATOM 2131 N N . ALA A 1 288 ? 10.647 23.720 12.975 1.00 15.75 292 ALA A N 1
ATOM 2132 C CA . ALA A 1 288 ? 11.762 24.651 12.849 1.00 16.26 292 ALA A CA 1
ATOM 2133 C C . ALA A 1 288 ? 11.507 25.908 13.668 1.00 15.80 292 ALA A C 1
ATOM 2134 O O . ALA A 1 288 ? 12.356 26.364 14.426 1.00 16.59 292 ALA A O 1
ATOM 2136 N N . LEU A 1 289 ? 10.334 26.481 13.517 1.00 16.54 293 LEU A N 1
ATOM 2137 C CA . LEU A 1 289 ? 10.060 27.740 14.189 1.00 16.58 293 LEU A CA 1
ATOM 2138 C C . LEU A 1 289 ? 9.990 27.581 15.718 1.00 17.20 293 LEU A C 1
ATOM 2139 O O . LEU A 1 289 ? 10.342 28.503 16.430 1.00 17.03 293 LEU A O 1
ATOM 2144 N N . ASN A 1 290 ? 9.585 26.409 16.231 1.00 17.64 294 ASN A N 1
ATOM 2145 C CA . ASN A 1 290 ? 9.701 26.172 17.677 1.00 17.15 294 ASN A CA 1
ATOM 2146 C C . ASN A 1 290 ? 11.163 26.275 18.124 1.00 16.84 294 ASN A C 1
ATOM 2147 O O . ASN A 1 290 ? 11.495 26.979 19.086 1.00 16.36 294 ASN A O 1
ATOM 2152 N N . ALA A 1 291 ? 12.048 25.553 17.425 1.00 17.20 295 ALA A N 1
ATOM 2153 C CA . ALA A 1 291 ? 13.467 25.487 17.787 1.00 16.80 295 ALA A CA 1
ATOM 2154 C C . ALA A 1 291 ? 14.134 26.858 17.607 1.00 17.49 295 ALA A C 1
ATOM 2155 O O . ALA A 1 291 ? 14.978 27.306 18.401 1.00 17.06 295 ALA A O 1
ATOM 2157 N N . LEU A 1 292 ? 13.741 27.525 16.545 1.00 17.26 296 LEU A N 1
ATOM 2158 C CA . LEU A 1 292 ? 14.306 28.830 16.232 1.00 17.66 296 LEU A CA 1
ATOM 2159 C C . LEU A 1 292 ? 13.906 29.899 17.282 1.00 16.70 296 LEU A C 1
ATOM 2160 O O . LEU A 1 292 ? 14.729 30.709 17.647 1.00 17.15 296 LEU A O 1
ATOM 2165 N N . GLY A 1 293 ? 12.671 29.854 17.764 1.00 16.39 297 GLY A N 1
ATOM 2166 C CA . GLY A 1 293 ? 12.242 30.727 18.860 1.00 17.48 297 GLY A CA 1
ATOM 2167 C C . GLY A 1 293 ? 13.072 30.533 20.132 1.00 17.26 297 GLY A C 1
ATOM 2168 O O . GLY A 1 293 ? 13.553 31.488 20.763 1.00 17.56 297 GLY A O 1
ATOM 2169 N N . TYR A 1 294 ? 13.301 29.276 20.467 1.00 17.46 298 TYR A N 1
ATOM 2170 C CA . TYR A 1 294 ? 14.101 28.915 21.639 1.00 17.20 298 TYR A CA 1
ATOM 2171 C C . TYR A 1 294 ? 15.498 29.473 21.468 1.00 16.65 298 TYR A C 1
ATOM 2172 O O . TYR A 1 294 ? 16.048 30.060 22.376 1.00 17.77 298 TYR A O 1
ATOM 2181 N N . ASP A 1 295 ? 16.069 29.313 20.280 1.00 16.83 299 ASP A N 1
ATOM 2182 C CA . ASP A 1 295 ? 17.425 29.767 20.029 1.00 17.55 299 ASP A CA 1
ATOM 2183 C C . ASP A 1 295 ? 17.599 31.297 20.025 1.00 17.41 299 ASP A C 1
ATOM 2184 O O . ASP A 1 295 ? 18.618 31.787 20.506 1.00 17.36 299 ASP A O 1
ATOM 2189 N N . ALA A 1 296 ? 16.604 32.029 19.531 1.00 17.28 300 ALA A N 1
ATOM 2190 C CA . ALA A 1 296 ? 16.672 33.466 19.509 1.00 16.52 300 ALA A CA 1
ATOM 2191 C C . ALA A 1 296 ? 16.830 33.939 20.940 1.00 16.72 300 ALA A C 1
ATOM 2192 O O . ALA A 1 296 ? 17.689 34.779 21.230 1.00 16.51 300 ALA A O 1
ATOM 2194 N N . TYR A 1 297 ? 16.012 33.389 21.828 1.00 16.52 301 TYR A N 1
ATOM 2195 C CA . TYR A 1 297 ? 16.057 33.750 23.225 1.00 17.43 301 TYR A CA 1
ATOM 2196 C C . TYR A 1 297 ? 17.366 33.360 23.885 1.00 17.57 301 TYR A C 1
ATOM 2197 O O . TYR A 1 297 ? 18.001 34.195 24.557 1.00 18.87 301 TYR A O 1
ATOM 2214 N N . VAL A 1 299 ? 20.288 32.603 22.604 1.00 18.35 303 VAL A N 1
ATOM 2215 C CA . VAL A 1 299 ? 21.422 33.338 22.040 1.00 18.55 303 VAL A CA 1
ATOM 2216 C C . VAL A 1 299 ? 21.487 34.751 22.588 1.00 18.12 303 VAL A C 1
ATOM 2217 O O . VAL A 1 299 ? 22.566 35.255 22.916 1.00 18.02 303 VAL A O 1
ATOM 2221 N N . LEU A 1 300 ? 20.341 35.407 22.686 1.00 18.95 304 LEU A N 1
ATOM 2222 C CA . LEU A 1 300 ? 20.320 36.781 23.231 1.00 19.31 304 LEU A CA 1
ATOM 2223 C C . LEU A 1 300 ? 20.838 36.795 24.668 1.00 19.79 304 LEU A C 1
ATOM 2224 O O . LEU A 1 300 ? 21.656 37.639 25.017 1.00 20.43 304 LEU A O 1
ATOM 2229 N N . LEU A 1 301 ? 20.388 35.851 25.484 1.00 18.97 305 LEU A N 1
ATOM 2230 C CA . LEU A 1 301 ? 20.793 35.789 26.900 1.00 20.49 305 LEU A CA 1
ATOM 2231 C C . LEU A 1 301 ? 22.261 35.359 27.049 1.00 21.25 305 LEU A C 1
ATOM 2232 O O . LEU A 1 301 ? 22.988 35.897 27.886 1.00 21.26 305 LEU A O 1
ATOM 2237 N N . ASP A 1 302 ? 22.710 34.450 26.198 1.00 21.40 306 ASP A N 1
ATOM 2238 C CA . ASP A 1 302 ? 24.128 34.066 26.148 1.00 22.18 306 ASP A CA 1
ATOM 2239 C C . ASP A 1 302 ? 24.993 35.294 25.876 1.00 22.25 306 ASP A C 1
ATOM 2240 O O . ASP A 1 302 ? 26.031 35.472 26.510 1.00 23.69 306 ASP A O 1
ATOM 2245 N N . ALA A 1 303 ? 24.536 36.141 24.947 1.00 21.58 307 ALA A N 1
ATOM 2246 C CA . ALA A 1 303 ? 25.233 37.372 24.567 1.00 21.83 307 ALA A CA 1
ATOM 2247 C C . ALA A 1 303 ? 25.272 38.378 25.706 1.00 22.75 307 ALA A C 1
ATOM 2248 O O . ALA A 1 303 ? 26.307 39.008 25.949 1.00 23.80 307 ALA A O 1
ATOM 2250 N N . ILE A 1 304 ? 24.151 38.519 26.419 1.00 23.15 308 ILE A N 1
ATOM 2251 C CA . ILE A 1 304 ? 24.085 39.384 27.611 1.00 23.56 308 ILE A CA 1
ATOM 2252 C C . ILE A 1 304 ? 25.094 38.897 28.676 1.00 24.77 308 ILE A C 1
ATOM 2253 O O . ILE A 1 304 ? 25.833 39.695 29.237 1.00 24.32 308 ILE A O 1
ATOM 2258 N N . GLU A 1 305 ? 25.155 37.593 28.898 1.00 24.39 309 GLU A N 1
ATOM 2259 C CA . GLU A 1 305 ? 26.093 37.028 29.868 1.00 26.65 309 GLU A CA 1
ATOM 2260 C C . GLU A 1 305 ? 27.553 37.304 29.493 1.00 26.81 309 GLU A C 1
ATOM 2261 O O . GLU A 1 305 ? 28.321 37.723 30.330 1.00 26.36 309 GLU A O 1
ATOM 2267 N N . ARG A 1 306 ? 27.906 37.127 28.224 1.00 26.84 310 ARG A N 1
ATOM 2268 C CA . ARG A 1 306 ? 29.241 37.446 27.746 1.00 27.85 310 ARG A CA 1
ATOM 2269 C C . ARG A 1 306 ? 29.543 38.952 27.845 1.00 28.82 310 ARG A C 1
ATOM 2270 O O . ARG A 1 306 ? 30.654 39.345 28.182 1.00 29.64 310 ARG A O 1
ATOM 2278 N N . ALA A 1 307 ? 28.550 39.798 27.587 1.00 28.70 311 ALA A N 1
ATOM 2279 C CA . ALA A 1 307 ? 28.722 41.234 27.735 1.00 28.72 311 ALA A CA 1
ATOM 2280 C C . ALA A 1 307 ? 29.032 41.576 29.185 1.00 29.76 311 ALA A C 1
ATOM 2281 O O . ALA A 1 307 ? 29.815 42.452 29.438 1.00 29.74 311 ALA A O 1
ATOM 2283 N N . GLY A 1 308 ? 28.382 40.887 30.123 1.00 30.23 312 GLY A N 1
ATOM 2284 C CA . GLY A 1 308 ? 28.621 41.088 31.552 1.00 30.96 312 GLY A CA 1
ATOM 2285 C C . GLY A 1 308 ? 27.880 42.287 32.118 1.00 31.32 312 GLY A C 1
ATOM 2286 O O . GLY A 1 308 ? 28.074 42.639 33.258 1.00 31.01 312 GLY A O 1
ATOM 2287 N N . SER A 1 309 ? 27.021 42.916 31.318 1.00 31.31 313 SER A N 1
ATOM 2288 C CA . SER A 1 309 ? 26.250 44.073 31.772 1.00 31.80 313 SER A CA 1
ATOM 2289 C C . SER A 1 309 ? 25.099 44.304 30.799 1.00 31.77 313 SER A C 1
ATOM 2290 O O . SER A 1 309 ? 25.024 43.623 29.773 1.00 31.12 313 SER A O 1
ATOM 2293 N N . PHE A 1 310 ? 24.230 45.272 31.103 1.00 32.46 314 PHE A N 1
ATOM 2294 C CA . PHE A 1 310 ? 23.109 45.618 30.213 1.00 32.66 314 PHE A CA 1
ATOM 2295 C C . PHE A 1 310 ? 23.381 46.769 29.229 1.00 32.82 314 PHE A C 1
ATOM 2296 O O . PHE A 1 310 ? 22.460 47.440 28.774 1.00 33.79 314 PHE A O 1
ATOM 2304 N N . ASP A 1 311 ? 24.644 46.959 28.878 1.00 32.69 315 ASP A N 1
ATOM 2305 C CA . ASP A 1 311 ? 25.050 47.929 27.882 1.00 32.56 315 ASP A CA 1
ATOM 2306 C C . ASP A 1 311 ? 24.647 47.342 26.522 1.00 30.49 315 ASP A C 1
ATOM 2307 O O . ASP A 1 311 ? 25.161 46.337 26.080 1.00 28.17 315 ASP A O 1
ATOM 2312 N N . ARG A 1 312 ? 23.709 48.017 25.878 1.00 30.05 316 ARG A N 1
ATOM 2313 C CA . ARG A 1 312 ? 23.194 47.602 24.593 1.00 28.78 316 ARG A CA 1
ATOM 2314 C C . ARG A 1 312 ? 24.224 47.488 23.472 1.00 28.09 316 ARG A C 1
ATOM 2315 O O . ARG A 1 312 ? 24.107 46.586 22.621 1.00 25.34 316 ARG A O 1
ATOM 2323 N N . GLU A 1 313 ? 25.228 48.368 23.453 1.00 28.38 317 GLU A N 1
ATOM 2324 C CA . GLU A 1 313 ? 26.274 48.257 22.428 1.00 29.54 317 GLU A CA 1
ATOM 2325 C C . GLU A 1 313 ? 27.115 46.992 22.623 1.00 27.82 317 GLU A C 1
ATOM 2326 O O . GLU A 1 313 ? 27.439 46.322 21.657 1.00 27.21 317 GLU A O 1
ATOM 2332 N N . LYS A 1 314 ? 27.484 46.691 23.869 1.00 27.66 318 LYS A N 1
ATOM 2333 C CA . LYS A 1 314 ? 28.218 45.443 24.168 1.00 28.15 318 LYS A CA 1
ATOM 2334 C C . LYS A 1 314 ? 27.369 44.217 23.899 1.00 25.78 318 LYS A C 1
ATOM 2335 O O . LYS A 1 314 ? 27.875 43.215 23.421 1.00 26.86 318 LYS A O 1
ATOM 2341 N N . ILE A 1 315 ? 26.083 44.278 24.203 1.00 25.06 319 ILE A N 1
ATOM 2342 C CA . ILE A 1 315 ? 25.194 43.140 23.884 1.00 23.79 319 ILE A CA 1
ATOM 2343 C C . ILE A 1 315 ? 25.159 42.921 22.386 1.00 23.31 319 ILE A C 1
ATOM 2344 O O . ILE A 1 315 ? 25.360 41.798 21.924 1.00 23.88 319 ILE A O 1
ATOM 2349 N N . ALA A 1 316 ? 24.952 43.997 21.619 1.00 23.86 320 ALA A N 1
ATOM 2350 C CA . ALA A 1 316 ? 24.961 43.909 20.158 1.00 23.41 320 ALA A CA 1
ATOM 2351 C C . ALA A 1 316 ? 26.280 43.291 19.653 1.00 23.86 320 ALA A C 1
ATOM 2352 O O . ALA A 1 316 ? 26.262 42.380 18.828 1.00 23.64 320 ALA A O 1
ATOM 2354 N N . GLU A 1 317 ? 27.419 43.773 20.165 1.00 24.50 321 GLU A N 1
ATOM 2355 C CA A GLU A 1 317 ? 28.722 43.226 19.782 0.50 24.72 321 GLU A CA 1
ATOM 2356 C CA B GLU A 1 317 ? 28.725 43.219 19.774 0.50 25.00 321 GLU A CA 1
ATOM 2357 C C . GLU A 1 317 ? 28.825 41.718 20.068 1.00 24.34 321 GLU A C 1
ATOM 2358 O O . GLU A 1 317 ? 29.342 40.968 19.261 1.00 24.05 321 GLU A O 1
ATOM 2369 N N . GLU A 1 318 ? 28.342 41.303 21.233 1.00 24.10 322 GLU A N 1
ATOM 2370 C CA . GLU A 1 318 ? 28.448 39.903 21.648 1.00 23.63 322 GLU A CA 1
ATOM 2371 C C . GLU A 1 318 ? 27.527 38.973 20.823 1.00 22.81 322 GLU A C 1
ATOM 2372 O O . GLU A 1 318 ? 27.880 37.817 20.559 1.00 20.53 322 GLU A O 1
ATOM 2378 N N . ILE A 1 319 ? 26.387 39.494 20.351 1.00 21.89 323 ILE A N 1
ATOM 2379 C CA . ILE A 1 319 ? 25.509 38.668 19.535 1.00 21.94 323 ILE A CA 1
ATOM 2380 C C . ILE A 1 319 ? 26.289 38.232 18.301 1.00 23.06 323 ILE A C 1
ATOM 2381 O O . ILE A 1 319 ? 26.217 37.064 17.903 1.00 23.17 323 ILE A O 1
ATOM 2386 N N . ARG A 1 320 ? 27.086 39.148 17.749 1.00 23.95 324 ARG A N 1
ATOM 2387 C CA . ARG A 1 320 ? 27.858 38.876 16.532 1.00 25.42 324 ARG A CA 1
ATOM 2388 C C . ARG A 1 320 ? 29.168 38.079 16.766 1.00 26.27 324 ARG A C 1
ATOM 2389 O O . ARG A 1 320 ? 29.822 37.703 15.811 1.00 27.12 324 ARG A O 1
ATOM 2397 N N . LYS A 1 321 ? 29.489 37.780 18.020 1.00 26.27 325 LYS A N 1
ATOM 2398 C CA . LYS A 1 321 ? 30.614 36.926 18.345 1.00 27.18 325 LYS A CA 1
ATOM 2399 C C . LYS A 1 321 ? 30.175 35.528 18.762 1.00 25.77 325 LYS A C 1
ATOM 2400 O O . LYS A 1 321 ? 31.002 34.746 19.197 1.00 26.05 325 LYS A O 1
ATOM 2406 N N . THR A 1 322 ? 28.888 35.201 18.619 1.00 24.33 326 THR A N 1
ATOM 2407 C CA . THR A 1 322 ? 28.367 33.876 19.029 1.00 23.77 326 THR A CA 1
ATOM 2408 C C . THR A 1 322 ? 28.984 32.780 18.158 1.00 23.86 326 THR A C 1
ATOM 2409 O O . THR A 1 322 ? 28.877 32.818 16.923 1.00 23.16 326 THR A O 1
ATOM 2413 N N . ARG A 1 323 ? 29.632 31.818 18.798 1.00 24.48 327 ARG A N 1
ATOM 2414 C CA . ARG A 1 323 ? 30.371 30.753 18.107 1.00 25.89 327 ARG A CA 1
ATOM 2415 C C . ARG A 1 323 ? 30.168 29.432 18.850 1.00 25.37 327 ARG A C 1
ATOM 2416 O O . ARG A 1 323 ? 30.110 29.402 20.061 1.00 24.94 327 ARG A O 1
ATOM 2424 N N . ASN A 1 324 ? 30.039 28.347 18.112 1.00 25.73 328 ASN A N 1
ATOM 2425 C CA . ASN A 1 324 ? 29.905 27.011 18.705 1.00 26.40 328 ASN A CA 1
ATOM 2426 C C . ASN A 1 324 ? 28.840 26.919 19.773 1.00 25.43 328 ASN A C 1
ATOM 2427 O O . ASN A 1 324 ? 29.030 26.243 20.746 1.00 25.45 328 ASN A O 1
ATOM 2432 N N . PHE A 1 325 ? 27.710 27.588 19.572 1.00 24.14 329 PHE A N 1
ATOM 2433 C CA . PHE A 1 325 ? 26.631 27.598 20.544 1.00 23.84 329 PHE A CA 1
ATOM 2434 C C . PHE A 1 325 ? 25.664 26.452 20.243 1.00 22.70 329 PHE A C 1
ATOM 2435 O O . PHE A 1 325 ? 25.115 26.383 19.166 1.00 21.32 329 PHE A O 1
ATOM 2443 N N . ASN A 1 326 ? 25.484 25.532 21.179 1.00 22.37 330 ASN A N 1
ATOM 2444 C CA . ASN A 1 326 ? 24.537 24.420 20.986 1.00 21.84 330 ASN A CA 1
ATOM 2445 C C . ASN A 1 326 ? 23.102 24.911 21.089 1.00 21.57 330 ASN A C 1
ATOM 2446 O O . ASN A 1 326 ? 22.611 25.200 22.165 1.00 21.91 330 ASN A O 1
ATOM 2451 N N . GLY A 1 327 ? 22.431 25.007 19.952 1.00 21.21 331 GLY A N 1
ATOM 2452 C CA . GLY A 1 327 ? 21.047 25.475 19.887 1.00 20.44 331 GLY A CA 1
ATOM 2453 C C . GLY A 1 327 ? 20.118 24.325 19.577 1.00 20.03 331 GLY A C 1
ATOM 2454 O O . GLY A 1 327 ? 20.554 23.271 19.114 1.00 19.48 331 GLY A O 1
ATOM 2455 N N . ALA A 1 328 ? 18.830 24.546 19.851 1.00 19.20 332 ALA A N 1
ATOM 2456 C CA . ALA A 1 328 ? 17.772 23.603 19.478 1.00 19.07 332 ALA A CA 1
ATOM 2457 C C . ALA A 1 328 ? 17.735 23.357 17.980 1.00 18.99 332 ALA A C 1
ATOM 2458 O O . ALA A 1 328 ? 17.417 22.234 17.543 1.00 19.79 332 ALA A O 1
ATOM 2460 N N . SER A 1 329 ? 18.060 24.392 17.196 1.00 19.10 333 SER A N 1
ATOM 2461 C CA . SER A 1 329 ? 17.994 24.314 15.716 1.00 19.74 333 SER A CA 1
ATOM 2462 C C . SER A 1 329 ? 19.307 23.890 15.069 1.00 19.89 333 SER A C 1
ATOM 2463 O O . SER A 1 329 ? 19.397 23.852 13.853 1.00 20.43 333 SER A O 1
ATOM 2466 N N . GLY A 1 330 ? 20.321 23.596 15.873 1.00 21.01 334 GLY A N 1
ATOM 2467 C CA . GLY A 1 330 ? 21.652 23.235 15.365 1.00 21.66 334 GLY A CA 1
ATOM 2468 C C . GLY A 1 330 ? 22.711 24.057 16.085 1.00 22.28 334 GLY A C 1
ATOM 2469 O O . GLY A 1 330 ? 22.376 24.883 16.946 1.00 21.40 334 GLY A O 1
ATOM 2470 N N . ILE A 1 331 ? 23.984 23.845 15.727 1.00 22.12 335 ILE A N 1
ATOM 2471 C CA . ILE A 1 331 ? 25.080 24.640 16.279 1.00 23.05 335 ILE A CA 1
ATOM 2472 C C . ILE A 1 331 ? 25.003 26.021 15.659 1.00 22.10 335 ILE A C 1
ATOM 2473 O O . ILE A 1 331 ? 24.901 26.143 14.428 1.00 22.64 335 ILE A O 1
ATOM 2478 N N . ILE A 1 332 ? 24.993 27.052 16.497 1.00 21.55 336 ILE A N 1
ATOM 2479 C CA . ILE A 1 332 ? 24.818 28.430 16.021 1.00 20.98 336 ILE A CA 1
ATOM 2480 C C . ILE A 1 332 ? 26.184 29.132 16.000 1.00 20.87 336 ILE A C 1
ATOM 2481 O O . ILE A 1 332 ? 26.893 29.187 17.020 1.00 20.47 336 ILE A O 1
ATOM 2486 N N . ASN A 1 333 ? 26.519 29.657 14.816 1.00 20.84 337 ASN A N 1
ATOM 2487 C CA . ASN A 1 333 ? 27.672 30.513 14.581 1.00 21.43 337 ASN A CA 1
ATOM 2488 C C . ASN A 1 333 ? 27.171 31.738 13.836 1.00 21.00 337 ASN A C 1
ATOM 2489 O O . ASN A 1 333 ? 26.625 31.605 12.750 1.00 21.66 337 ASN A O 1
ATOM 2494 N N . ILE A 1 334 ? 27.326 32.917 14.403 1.00 22.02 338 ILE A N 1
ATOM 2495 C CA . ILE A 1 334 ? 26.824 34.140 13.773 1.00 22.18 338 ILE A CA 1
ATOM 2496 C C . ILE A 1 334 ? 27.988 34.919 13.188 1.00 23.74 338 ILE A C 1
ATOM 2497 O O . ILE A 1 334 ? 28.927 35.249 13.903 1.00 25.11 338 ILE A O 1
ATOM 2502 N N . ASP A 1 335 ? 27.924 35.223 11.890 1.00 24.78 339 ASP A N 1
ATOM 2503 C CA . ASP A 1 335 ? 29.007 35.959 11.230 1.00 26.06 339 ASP A CA 1
ATOM 2504 C C . ASP A 1 335 ? 29.017 37.439 11.574 1.00 27.14 339 ASP A C 1
ATOM 2505 O O . ASP A 1 335 ? 28.172 37.929 12.321 1.00 26.30 339 ASP A O 1
ATOM 2510 N N . GLU A 1 336 ? 30.018 38.140 11.039 1.00 29.06 340 GLU A N 1
ATOM 2511 C CA . GLU A 1 336 ? 30.239 39.549 11.349 1.00 30.32 340 GLU A CA 1
ATOM 2512 C C . GLU A 1 336 ? 29.141 40.459 10.773 1.00 29.18 340 GLU A C 1
ATOM 2513 O O . GLU A 1 336 ? 29.049 41.623 11.181 1.00 30.04 340 GLU A O 1
ATOM 2519 N N . ASN A 1 337 ? 28.331 39.928 9.852 1.00 27.43 341 ASN A N 1
ATOM 2520 C CA . ASN A 1 337 ? 27.133 40.620 9.333 1.00 26.61 341 ASN A CA 1
ATOM 2521 C C . ASN A 1 337 ? 25.824 40.343 10.094 1.00 24.68 341 ASN A C 1
ATOM 2522 O O . ASN A 1 337 ? 24.785 40.896 9.745 1.00 25.02 341 ASN A O 1
ATOM 2527 N N . GLY A 1 338 ? 25.882 39.494 11.107 1.00 23.06 342 GLY A N 1
ATOM 2528 C CA . GLY A 1 338 ? 24.711 39.089 11.862 1.00 21.19 342 GLY A CA 1
ATOM 2529 C C . GLY A 1 338 ? 23.924 37.955 11.258 1.00 20.97 342 GLY A C 1
ATOM 2530 O O . GLY A 1 338 ? 22.771 37.739 11.631 1.00 20.17 342 GLY A O 1
ATOM 2531 N N . ASP A 1 339 ? 24.532 37.216 10.330 1.00 20.43 343 ASP A N 1
ATOM 2532 C CA . ASP A 1 339 ? 23.887 36.063 9.695 1.00 20.62 343 ASP A CA 1
ATOM 2533 C C . ASP A 1 339 ? 24.469 34.775 10.240 1.00 20.77 343 ASP A C 1
ATOM 2534 O O . ASP A 1 339 ? 25.675 34.667 10.386 1.00 21.36 343 ASP A O 1
ATOM 2539 N N . ALA A 1 340 ? 23.608 33.804 10.522 1.00 19.71 344 ALA A N 1
ATOM 2540 C CA . ALA A 1 340 ? 24.021 32.526 11.036 1.00 19.89 344 ALA A CA 1
ATOM 2541 C C . ALA A 1 340 ? 24.421 31.555 9.913 1.00 20.48 344 ALA A C 1
ATOM 2542 O O . ALA A 1 340 ? 23.710 31.400 8.925 1.00 19.64 344 ALA A O 1
ATOM 2544 N N . ILE A 1 341 ? 25.513 30.834 10.135 1.00 21.87 345 ILE A N 1
ATOM 2545 C CA . ILE A 1 341 ? 26.011 29.825 9.189 1.00 23.02 345 ILE A CA 1
ATOM 2546 C C . ILE A 1 341 ? 25.288 28.517 9.507 1.00 22.88 345 ILE A C 1
ATOM 2547 O O . ILE A 1 341 ? 25.670 27.808 10.416 1.00 25.18 345 ILE A O 1
ATOM 2552 N N . LYS A 1 342 ? 24.228 28.216 8.771 1.00 22.30 346 LYS A N 1
ATOM 2553 C CA . LYS A 1 342 ? 23.325 27.104 9.077 1.00 20.86 346 LYS A CA 1
ATOM 2554 C C . LYS A 1 342 ? 23.014 26.325 7.827 1.00 21.04 346 LYS A C 1
ATOM 2555 O O . LYS A 1 342 ? 23.035 26.857 6.722 1.00 20.91 346 LYS A O 1
ATOM 2561 N N . SER A 1 343 ? 22.650 25.070 8.023 1.00 20.76 347 SER A N 1
ATOM 2562 C CA . SER A 1 343 ? 22.371 24.183 6.920 1.00 21.85 347 SER A CA 1
ATOM 2563 C C . SER A 1 343 ? 20.913 24.255 6.497 1.00 21.01 347 SER A C 1
ATOM 2564 O O . SER A 1 343 ? 20.028 24.548 7.299 1.00 20.89 347 SER A O 1
ATOM 2567 N N . VAL A 1 344 ? 20.669 23.995 5.222 1.00 21.27 348 VAL A N 1
ATOM 2568 C CA . VAL A 1 344 ? 19.315 23.887 4.718 1.00 20.99 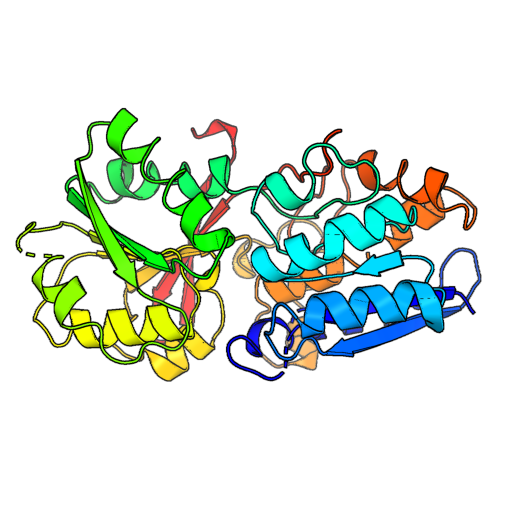348 VAL A CA 1
ATOM 2569 C C . VAL A 1 344 ? 18.861 22.425 4.837 1.00 21.01 348 VAL A C 1
ATOM 2570 O O . VAL A 1 344 ? 19.593 21.473 4.483 1.00 22.28 348 VAL A O 1
ATOM 2574 N N . VAL A 1 345 ? 17.660 22.242 5.371 1.00 20.39 349 VAL A N 1
ATOM 2575 C CA . VAL A 1 345 ? 17.005 20.944 5.414 1.00 20.40 349 VAL A CA 1
ATOM 2576 C C . VAL A 1 345 ? 15.902 20.910 4.362 1.00 20.02 349 VAL A C 1
ATOM 2577 O O . VAL A 1 345 ? 15.064 21.830 4.302 1.00 20.37 349 VAL A O 1
ATOM 2581 N N . VAL A 1 346 ? 15.905 19.877 3.516 1.00 19.73 350 VAL A N 1
ATOM 2582 C CA . VAL A 1 346 ? 14.799 19.605 2.592 1.00 18.96 350 VAL A CA 1
ATOM 2583 C C . VAL A 1 346 ? 13.891 18.551 3.212 1.00 19.34 350 VAL A C 1
ATOM 2584 O O . VAL A 1 346 ? 14.343 17.450 3.579 1.00 19.95 350 VAL A O 1
ATOM 2588 N N . ASN A 1 347 ? 12.623 18.905 3.381 1.00 18.83 351 ASN A N 1
ATOM 2589 C CA . ASN A 1 347 ? 11.611 18.020 3.922 1.00 19.96 351 ASN A CA 1
ATOM 2590 C C . ASN A 1 347 ? 10.561 17.736 2.866 1.00 19.49 351 ASN A C 1
ATOM 2591 O O . ASN A 1 347 ? 10.476 18.438 1.875 1.00 19.68 351 ASN A O 1
ATOM 2596 N N . ILE A 1 348 ? 9.782 16.699 3.083 1.00 20.24 352 ILE A N 1
ATOM 2597 C CA . ILE A 1 348 ? 8.724 16.280 2.152 1.00 21.89 352 ILE A CA 1
ATOM 2598 C C . ILE A 1 348 ? 7.478 15.858 2.941 1.00 22.50 352 ILE A C 1
ATOM 2599 O O . ILE A 1 348 ? 7.612 15.263 4.011 1.00 23.23 352 ILE A O 1
ATOM 2604 N N . VAL A 1 349 ? 6.289 16.208 2.435 1.00 22.95 353 VAL A N 1
ATOM 2605 C CA . VAL A 1 349 ? 5.039 15.792 3.028 1.00 23.02 353 VAL A CA 1
ATOM 2606 C C . VAL A 1 349 ? 4.757 14.373 2.573 1.00 25.37 353 VAL A C 1
ATOM 2607 O O . VAL A 1 349 ? 4.719 14.093 1.361 1.00 25.14 353 VAL A O 1
ATOM 2611 N N . LYS A 1 350 ? 4.616 13.475 3.538 1.00 26.43 354 LYS A N 1
ATOM 2612 C CA . LYS A 1 350 ? 4.222 12.106 3.268 1.00 28.56 354 LYS A CA 1
ATOM 2613 C C . LYS A 1 350 ? 3.196 11.617 4.303 1.00 29.33 354 LYS A C 1
ATOM 2614 O O . LYS A 1 350 ? 3.427 11.701 5.508 1.00 29.30 354 LYS A O 1
ATOM 2620 N N . ASN A 1 351 ? 2.060 11.130 3.812 1.00 30.70 355 ASN A N 1
ATOM 2621 C CA . ASN A 1 351 ? 0.981 10.619 4.647 1.00 31.53 355 ASN A CA 1
ATOM 2622 C C . ASN A 1 351 ? 0.548 11.604 5.716 1.00 31.20 355 ASN A C 1
ATOM 2623 O O . ASN A 1 351 ? 0.364 11.227 6.856 1.00 32.29 355 ASN A O 1
ATOM 2628 N N . GLY A 1 352 ? 0.387 12.867 5.354 1.00 29.88 356 GLY A N 1
ATOM 2629 C CA . GLY A 1 352 ? -0.144 13.858 6.283 1.00 29.60 356 GLY A CA 1
ATOM 2630 C C . GLY A 1 352 ? 0.789 14.307 7.404 1.00 28.98 356 GLY A C 1
ATOM 2631 O O . GLY A 1 352 ? 0.329 14.888 8.372 1.00 28.95 356 GLY A O 1
ATOM 2632 N N . SER A 1 353 ? 2.086 14.013 7.285 1.00 28.41 357 SER A N 1
ATOM 2633 C CA . SER A 1 353 ? 3.077 14.582 8.171 1.00 28.09 357 SER A CA 1
ATOM 2634 C C . SER A 1 353 ? 4.385 14.873 7.392 1.00 26.57 357 SER A C 1
ATOM 2635 O O . SER A 1 353 ? 4.435 14.677 6.168 1.00 25.96 357 SER A O 1
ATOM 2638 N N . VAL A 1 354 ? 5.402 15.396 8.074 1.00 24.77 358 VAL A N 1
ATOM 2639 C CA . VAL A 1 354 ? 6.620 15.865 7.393 1.00 23.75 358 VAL A CA 1
ATOM 2640 C C . VAL A 1 354 ? 7.829 14.935 7.648 1.00 24.60 358 VAL A C 1
ATOM 2641 O O . VAL A 1 354 ? 8.230 14.730 8.792 1.00 23.74 358 VAL A O 1
ATOM 2645 N N . ASP A 1 355 ? 8.391 14.391 6.558 1.00 25.17 359 ASP A N 1
ATOM 2646 C CA . ASP A 1 355 ? 9.562 13.525 6.605 1.00 25.53 359 ASP A CA 1
ATOM 2647 C C . ASP A 1 355 ? 10.799 14.315 6.257 1.00 24.91 359 ASP A C 1
ATOM 2648 O O . ASP A 1 355 ? 10.751 15.257 5.468 1.00 24.30 359 ASP A O 1
ATOM 2653 N N . PHE A 1 356 ? 11.919 13.900 6.815 1.00 24.96 360 PHE A N 1
ATOM 2654 C CA . PHE A 1 356 ? 13.238 14.386 6.410 1.00 25.14 360 PHE A CA 1
ATOM 2655 C C . PHE A 1 356 ? 13.550 13.813 5.028 1.00 24.90 360 PHE A C 1
ATOM 2656 O O . PHE A 1 356 ? 13.363 12.611 4.778 1.00 25.49 360 PHE A O 1
ATOM 2664 N N . GLU A 1 357 ? 14.018 14.669 4.133 1.00 24.11 361 GLU A N 1
ATOM 2665 C CA . GLU A 1 357 ? 14.463 14.219 2.828 1.00 24.71 361 GLU A CA 1
ATOM 2666 C C . GLU A 1 357 ? 15.988 14.391 2.653 1.00 24.76 361 GLU A C 1
ATOM 2667 O O . GLU A 1 357 ? 16.657 13.440 2.266 1.00 23.70 361 GLU A O 1
ATOM 2673 N N . ALA A 1 358 ? 16.537 15.581 2.935 1.00 23.51 362 ALA A N 1
ATOM 2674 C CA . ALA A 1 358 ? 17.988 15.763 2.782 1.00 24.10 362 ALA A CA 1
ATOM 2675 C C . ALA A 1 358 ? 18.507 16.966 3.567 1.00 24.44 362 ALA A C 1
ATOM 2676 O O . ALA A 1 358 ? 17.751 17.866 3.957 1.00 23.13 362 ALA A O 1
ATOM 2678 N N . VAL A 1 359 ? 19.811 16.965 3.822 1.00 25.73 363 VAL A N 1
ATOM 2679 C CA . VAL A 1 359 ? 20.469 18.151 4.379 1.00 26.48 363 VAL A CA 1
ATOM 2680 C C . VAL A 1 359 ? 21.459 18.689 3.343 1.00 27.18 363 VAL A C 1
ATOM 2681 O O . VAL A 1 359 ? 22.183 17.909 2.703 1.00 27.73 363 VAL A O 1
ATOM 2685 N N . ILE A 1 360 ? 21.460 20.005 3.134 1.00 26.80 364 ILE A N 1
ATOM 2686 C CA . ILE A 1 360 ? 22.401 20.657 2.214 1.00 27.76 364 ILE A CA 1
ATOM 2687 C C . ILE A 1 360 ? 23.228 21.625 3.046 1.00 28.74 364 ILE A C 1
ATOM 2688 O O . ILE A 1 360 ? 22.711 22.605 3.578 1.00 26.19 364 ILE A O 1
ATOM 2693 N N . ASN A 1 361 ? 24.500 21.290 3.236 1.00 30.89 365 ASN A N 1
ATOM 2694 C CA . ASN A 1 361 ? 25.432 22.146 3.963 1.00 32.78 365 ASN A CA 1
ATOM 2695 C C . ASN A 1 361 ? 26.001 23.145 2.961 1.00 33.30 365 ASN A C 1
ATOM 2696 O O . ASN A 1 361 ? 25.998 22.869 1.753 1.00 33.69 365 ASN A O 1
ATOM 2701 N N . PRO A 1 362 ? 26.470 24.308 3.441 1.00 34.78 366 PRO A N 1
ATOM 2702 C CA . PRO A 1 362 ? 26.958 25.361 2.509 1.00 36.81 366 PRO A CA 1
ATOM 2703 C C . PRO A 1 362 ? 27.957 24.858 1.440 1.00 38.64 366 PRO A C 1
ATOM 2704 O O . PRO A 1 362 ? 27.852 25.213 0.253 1.00 39.19 366 PRO A O 1
ATOM 2708 N N . ASP A 1 363 ? 28.895 24.018 1.865 1.00 40.51 367 ASP A N 1
ATOM 2709 C CA . ASP A 1 363 ? 29.905 23.456 0.954 1.00 42.22 367 ASP A CA 1
ATOM 2710 C C . ASP A 1 363 ? 29.367 22.552 -0.158 1.00 42.80 367 ASP A C 1
ATOM 2711 O O . ASP A 1 363 ? 29.989 22.459 -1.211 1.00 43.55 367 ASP A O 1
ATOM 2716 N N . ASP A 1 364 ? 28.207 21.918 0.030 1.00 42.86 368 ASP A N 1
ATOM 2717 C CA . ASP A 1 364 ? 27.661 21.034 -1.037 1.00 43.11 368 ASP A CA 1
ATOM 2718 C C . ASP A 1 364 ? 27.255 21.804 -2.289 1.00 42.86 368 ASP A C 1
ATOM 2719 O O . ASP A 1 364 ? 26.833 21.196 -3.269 1.00 43.80 368 ASP A O 1
ATOM 2724 N N . LEU A 1 365 ? 27.331 23.132 -2.258 1.00 42.26 369 LEU A N 1
ATOM 2725 C CA . LEU A 1 365 ? 27.064 23.936 -3.437 1.00 42.28 369 LEU A CA 1
ATOM 2726 C C . LEU A 1 365 ? 28.370 24.564 -3.874 1.00 43.45 369 LEU A C 1
ATOM 2727 O O . LEU A 1 365 ? 28.532 24.838 -5.059 1.00 44.75 369 LEU A O 1
#

Foldseek 3Di:
DAEEEEEEEQADLNLLRCLVLLLVVLCVVPQDFLRHGYHYHYQYQNPDLVSLLVSLLCCVPPVVHQAYEDDAFLSSLCSRLVVCQVRLRAEYLHYADLVSLFPGLRYFYQFHHQLQQLLCLCCCCPVVVWQEEEEEAAPVGPQRVRNSVSNVVNNVVVPGYYDYDYDHPPDQDCVVVLVVSVSPGLEYEYEAALVVLLNCLQVNVVVVDPHEYEYEQNNFGLVSCVSNPPSQAFHKYKDQDDLVPQDDPQQVVLQVVSCVVPVDGDTSSSQSSNCRNCLSVLCNVLSHSDSSSSSVSSQQQAQPQTNSGGWHAHPSNRTQGWMWMWGDHPSDIHTDDIGHPVND

Nearest PDB structures (foldseek):
  3td9-assembly1_A-2  TM=1.003E+00  e=5.426E-70  Thermotoga maritima
  4gnr-assembly1_A  TM=9.229E-01  e=3.829E-32  Streptococcus pneumoniae str. Canada MDR_19A
  4n0q-assembly4_D  TM=9.276E-01  e=9.826E-28  Brucella melitensis bv. 1 str. 16M
  3ipc-assembly1_A  TM=8.950E-01  e=4.519E-27  Agrobacterium fabrum str. C58
  3i09-assembly2_B  TM=8.807E-01  e=2.115E-23  Burkholderia mallei

Organism: Thermotoga maritima (strain ATCC 43589 / DSM 3109 / JCM 10099 / NBRC 100826 / MSB8) (NCBI:txid243274)

Radius of gyration: 19.45 Å; Cα contacts (8 Å, |Δi|>4): 817; chains: 1; bounding box: 39×44×59 Å

CATH classification: 3.40.50.2300 (+1 more: 3.40.50.2300)

Secondary structure (DSSP, 8-state):
-EEEEEEE---TTHHHH--HHHHHHHHHH--EETTEEEEEEEEE-TT-HHHHHHHHHHHHHTS--SEEEE-SSHHHHHHHHHHHHHTT---BSS---GGGTTT-SS--BSS--HHHHHH--HIIIIIS---EEEEEEETT-HHHHHHHHHHHHHHHHTT-EEEEEEE-TT----HHHHHH-----SEEEE-S-HHHHHHHHHHHHHTT--SEEEE-GGG-STHHHHHHGGGGTT-EEEES--GGG--SHHHHHHHHHHHHHHSS---HHHHHHHHH--HHHHHHHHTS--HHHHHHHHTT--SEEETTEEE-B-TTS-B---EEEEEEETTEEEEEEEE-GGG-

Solvent-accessible surface area: 13344 Å² total